Protein AF-G0QYV4-F1 (afdb_monomer_lite)

Radius of gyration: 29.17 Å; chains: 1; bounding box: 85×57×51 Å

InterPro domains:
  IPR034666 Arp2/3 complex subunit 2/4 [G3DSA:3.30.1460.20] (1-115)
  IPR034666 Arp2/3 complex subunit 2/4 [SSF69645] (6-107)

Sequence (211 aa):
MIQMNLDPINPIIKKELVNTISNYLIGRFMCHDYDNVKYCIELSDKENCIYFSFGAPNYNDVFKIGGDLFIQKYYQSYEVQKQPYKGFDITFQATLNNLKQNNTDSVSVYFALSFTDIVDRTIAQLMLDEFVESNRHVKNPPSVQRVEKILDQSQRSTQSEVSVSKLRGNTSGIQSYTYPQILVDKFPELKNLKEEYLNGLISFKNIHIEK

Secondary structure (DSSP, 8-state):
-------SS-HHHHHHHHHHHHHT--EEEEEE-GGG-EEEEEEETTTTEEEEEEE-TTHHHHHHHHHHHHHHHH-TTSEEPSSPPTT-SEEEEEEHHHHHHH-------------SSHHHHHHHHHHHHHHHTGGGTSSSPPP----------TT-------------------------HHHHHH-GGGGGEEEEEETTEEEEEE-----

Foldseek 3Di:
DDPPDDDPDDVVVVVVVCCCLVVVDADKDKDADPQRKIWIWHQDPVQQKIKIFIAHPCCVVVCVVQVVVCCVPPVVQWDWDPDGDPPTDTMTMHRSVSVVVVPVVDDDDDDDDDDPDPVVVVVVVVVLVCVCVVVVPDPDDDHHDDDDDPDPPPPDDDDDDDDDDDDDDDDLDFDWDDDDVVVCVVPVQSVQWTFGQDPNDTDTDGDDDDD

Structure (mmCIF, N/CA/C/O backbone):
data_AF-G0QYV4-F1
#
_entry.id   AF-G0QYV4-F1
#
loop_
_atom_site.group_PDB
_atom_site.id
_atom_site.type_symbol
_atom_site.label_atom_id
_atom_site.label_alt_id
_atom_site.label_comp_id
_atom_site.label_asym_id
_atom_site.label_entity_id
_atom_site.label_seq_id
_atom_site.pdbx_PDB_ins_code
_atom_site.Cartn_x
_atom_site.Cartn_y
_atom_site.Cartn_z
_atom_site.occupancy
_atom_site.B_iso_or_equiv
_atom_site.auth_seq_id
_atom_site.auth_comp_id
_atom_site.auth_asym_id
_atom_site.auth_atom_id
_atom_site.pdbx_PDB_model_num
ATOM 1 N N . MET A 1 1 ? -26.809 -4.247 -24.276 1.00 55.84 1 MET A N 1
ATOM 2 C CA . MET A 1 1 ? -26.559 -4.718 -22.899 1.00 55.84 1 MET A CA 1
ATOM 3 C C . MET A 1 1 ? -25.313 -3.985 -22.429 1.00 55.84 1 MET A C 1
ATOM 5 O O . MET A 1 1 ? -24.263 -4.199 -23.016 1.00 55.84 1 MET A O 1
ATOM 9 N N . ILE A 1 2 ? -25.443 -3.005 -21.533 1.00 50.00 2 ILE A N 1
ATOM 10 C CA . ILE A 1 2 ? -24.289 -2.229 -21.055 1.00 50.00 2 ILE A CA 1
ATOM 11 C C . ILE A 1 2 ? -23.574 -3.111 -20.033 1.00 50.00 2 ILE A C 1
ATOM 13 O O . ILE A 1 2 ? -24.114 -3.367 -18.961 1.00 50.00 2 ILE A O 1
ATOM 17 N N . GLN A 1 3 ? -22.405 -3.632 -20.394 1.00 56.44 3 GLN A N 1
ATOM 18 C CA . GLN A 1 3 ? -21.557 -4.380 -19.474 1.00 56.44 3 GLN A CA 1
ATOM 19 C C . GLN A 1 3 ? -20.920 -3.373 -18.513 1.00 56.44 3 GLN A C 1
ATOM 21 O O . GLN A 1 3 ? -20.023 -2.622 -18.893 1.00 56.44 3 GLN A O 1
ATOM 26 N N . MET A 1 4 ? -21.435 -3.301 -17.285 1.00 60.75 4 MET A N 1
ATOM 27 C CA . MET A 1 4 ? -20.783 -2.542 -16.223 1.00 60.75 4 MET A CA 1
ATOM 28 C C . MET A 1 4 ? -19.580 -3.353 -15.749 1.00 60.75 4 MET A C 1
ATOM 30 O O . MET A 1 4 ? -19.738 -4.366 -15.071 1.00 60.75 4 MET A O 1
ATOM 34 N N . ASN A 1 5 ? -18.381 -2.931 -16.142 1.00 78.44 5 ASN A N 1
ATOM 35 C CA . ASN A 1 5 ? -17.154 -3.461 -15.563 1.00 78.44 5 ASN A CA 1
ATOM 36 C C . ASN A 1 5 ? -17.029 -2.903 -14.146 1.00 78.44 5 ASN A C 1
ATOM 38 O O . ASN A 1 5 ? -16.692 -1.733 -13.966 1.00 78.44 5 ASN A O 1
ATOM 42 N N . LEU A 1 6 ? -17.352 -3.731 -13.155 1.00 78.25 6 LEU A N 1
ATOM 43 C CA . LEU A 1 6 ? -17.080 -3.418 -11.759 1.00 78.25 6 LEU A CA 1
ATOM 44 C C . LEU A 1 6 ? -15.573 -3.539 -11.519 1.00 78.25 6 LEU A C 1
ATOM 46 O O . LEU A 1 6 ? -14.954 -4.527 -11.921 1.00 78.25 6 LEU A O 1
ATOM 50 N N . ASP A 1 7 ? -14.988 -2.519 -10.895 1.00 85.12 7 ASP A N 1
ATOM 51 C CA . ASP A 1 7 ? -13.598 -2.565 -10.448 1.00 85.12 7 ASP A CA 1
ATOM 52 C C . ASP A 1 7 ? -13.493 -3.596 -9.308 1.00 85.12 7 ASP A C 1
ATOM 54 O O . ASP A 1 7 ? -14.270 -3.511 -8.353 1.00 85.12 7 ASP A O 1
ATOM 58 N N . PRO A 1 8 ? -12.5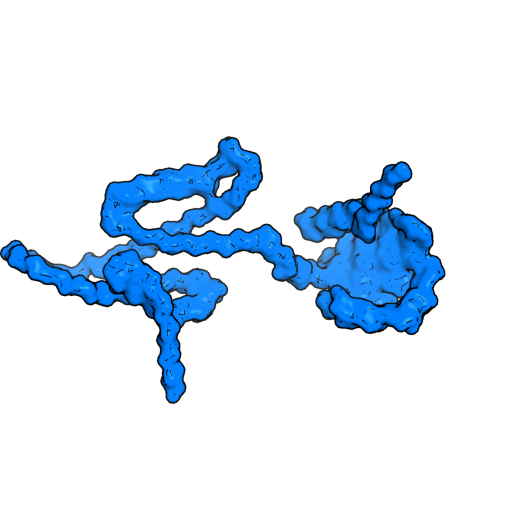81 -4.582 -9.384 1.00 86.12 8 PRO A N 1
ATOM 59 C CA . PRO A 1 8 ? -12.378 -5.541 -8.300 1.00 86.12 8 PRO A CA 1
ATOM 60 C C . PRO A 1 8 ? -11.815 -4.899 -7.022 1.00 86.12 8 PRO A C 1
ATOM 62 O O . PRO A 1 8 ? -11.806 -5.541 -5.974 1.00 86.12 8 PRO A O 1
ATOM 65 N N . ILE A 1 9 ? -11.310 -3.663 -7.091 1.00 90.44 9 ILE A N 1
ATOM 66 C CA . ILE A 1 9 ? -10.757 -2.941 -5.948 1.00 90.44 9 ILE A CA 1
ATOM 67 C C . ILE A 1 9 ? -11.808 -1.989 -5.387 1.00 90.44 9 ILE A C 1
ATOM 69 O O . ILE A 1 9 ? -12.276 -1.081 -6.072 1.00 90.44 9 ILE A O 1
ATOM 73 N N . ASN A 1 10 ? -12.098 -2.115 -4.092 1.00 91.69 10 ASN A N 1
ATOM 74 C CA . ASN A 1 10 ? -12.958 -1.162 -3.405 1.00 91.69 10 ASN A CA 1
ATOM 75 C C . ASN A 1 10 ? -12.277 0.228 -3.334 1.00 91.69 10 ASN A C 1
ATOM 77 O O . ASN A 1 10 ? -11.260 0.392 -2.640 1.00 91.69 10 ASN A O 1
ATOM 81 N N . PRO A 1 11 ? -12.826 1.260 -4.005 1.00 93.00 11 PRO A N 1
ATOM 82 C CA . PRO A 1 11 ? -12.182 2.568 -4.092 1.00 93.00 11 PRO A CA 1
ATOM 83 C C . PRO A 1 11 ? -12.152 3.303 -2.746 1.00 93.00 11 PRO A C 1
ATOM 85 O O . PRO A 1 11 ? -11.256 4.117 -2.516 1.00 93.00 11 PRO A O 1
ATOM 88 N N . ILE A 1 12 ? -13.096 3.009 -1.846 1.00 94.25 12 ILE A N 1
ATOM 89 C CA . ILE A 1 12 ? -13.169 3.613 -0.512 1.00 94.25 12 ILE A CA 1
ATOM 90 C C . ILE A 1 12 ? -12.001 3.110 0.336 1.00 94.25 12 ILE A C 1
ATOM 92 O O . ILE A 1 12 ? -11.282 3.914 0.924 1.00 94.25 12 ILE A O 1
ATOM 96 N N . ILE A 1 13 ? -11.760 1.796 0.328 1.00 94.38 13 ILE A N 1
ATOM 97 C CA . ILE A 1 13 ? -10.649 1.174 1.062 1.00 94.38 13 ILE A CA 1
ATOM 98 C C . ILE A 1 13 ? -9.311 1.688 0.547 1.00 94.38 13 ILE A C 1
ATOM 100 O O . ILE A 1 13 ? -8.452 2.069 1.338 1.00 94.38 13 ILE A O 1
ATOM 104 N N . LYS A 1 14 ? -9.140 1.732 -0.780 1.00 93.06 14 LYS A N 1
ATOM 105 C CA . LYS A 1 14 ? -7.912 2.241 -1.399 1.00 93.06 14 LYS A CA 1
ATOM 106 C C . LYS A 1 14 ? -7.639 3.683 -0.980 1.00 93.06 14 LYS A C 1
ATOM 108 O O . LYS A 1 14 ? -6.523 4.001 -0.577 1.00 93.06 14 LYS A O 1
ATOM 113 N N . LYS A 1 15 ? -8.655 4.547 -1.068 1.00 92.94 15 LYS A N 1
ATOM 114 C CA . LYS A 1 15 ? -8.544 5.950 -0.664 1.00 92.94 15 LYS A CA 1
ATOM 115 C C . LYS A 1 15 ? -8.158 6.065 0.806 1.00 92.94 15 LYS A C 1
ATOM 117 O O . LYS A 1 15 ? -7.266 6.845 1.124 1.00 92.94 15 LYS A O 1
ATOM 122 N N . GLU A 1 16 ? -8.811 5.301 1.675 1.00 94.12 16 GLU A N 1
ATOM 123 C CA . GLU A 1 16 ? -8.563 5.408 3.105 1.00 94.12 16 GLU A CA 1
ATOM 124 C C . GLU A 1 16 ? -7.196 4.857 3.501 1.00 94.12 16 GLU A C 1
ATOM 126 O O . GLU A 1 16 ? -6.483 5.534 4.224 1.00 94.12 16 GLU A O 1
ATOM 131 N N . LEU A 1 17 ? -6.761 3.714 2.962 1.00 91.19 17 LEU A N 1
ATOM 132 C CA . LEU A 1 17 ? -5.406 3.201 3.196 1.00 91.19 17 LEU A CA 1
ATOM 133 C C . LEU A 1 17 ? -4.341 4.242 2.834 1.00 91.19 17 LEU A C 1
ATOM 135 O O . LEU A 1 17 ? -3.438 4.503 3.629 1.00 91.19 17 LEU A O 1
ATOM 139 N N . VAL A 1 18 ? -4.463 4.866 1.657 1.00 90.50 18 VAL A N 1
ATOM 140 C CA . VAL A 1 18 ? -3.549 5.935 1.231 1.00 90.50 18 VAL A CA 1
ATOM 141 C C . VAL A 1 18 ? -3.620 7.115 2.197 1.00 90.50 18 VAL A C 1
ATOM 143 O O . VAL A 1 18 ? -2.587 7.599 2.643 1.00 90.50 18 VAL A O 1
ATOM 146 N N . ASN A 1 19 ? -4.821 7.552 2.571 1.00 88.75 19 ASN A N 1
ATOM 147 C CA . ASN A 1 19 ? -5.022 8.669 3.489 1.00 88.75 19 ASN A CA 1
ATOM 148 C C . ASN A 1 19 ? -4.403 8.400 4.874 1.00 88.75 19 ASN A C 1
ATOM 150 O O . ASN A 1 19 ? -3.643 9.225 5.378 1.00 88.75 19 ASN A O 1
ATOM 154 N N . THR A 1 20 ? -4.661 7.228 5.458 1.00 88.62 20 THR A N 1
ATOM 155 C CA . THR A 1 20 ? -4.104 6.792 6.743 1.00 88.62 20 THR A CA 1
ATOM 156 C C . THR A 1 20 ? -2.578 6.757 6.706 1.00 88.62 20 THR A C 1
ATOM 158 O O . THR A 1 20 ? -1.938 7.270 7.621 1.00 88.62 20 THR A O 1
ATOM 161 N N . ILE A 1 21 ? -1.984 6.205 5.643 1.00 87.44 21 ILE A N 1
ATOM 162 C CA . ILE A 1 21 ? -0.526 6.076 5.512 1.00 87.44 21 ILE A CA 1
ATOM 163 C C . ILE A 1 21 ? 0.138 7.433 5.239 1.00 87.44 21 ILE A C 1
ATOM 165 O O . ILE A 1 21 ? 1.142 7.761 5.871 1.00 87.44 21 ILE A O 1
ATOM 169 N N . SER A 1 22 ? -0.395 8.221 4.301 1.00 86.25 22 SER A N 1
ATOM 170 C CA . SER A 1 22 ? 0.205 9.489 3.868 1.00 86.25 22 SER A CA 1
ATOM 171 C C . SER A 1 22 ? 0.057 10.596 4.904 1.00 86.25 22 SER A C 1
ATOM 173 O O . SER A 1 22 ? 1.006 11.343 5.127 1.00 86.25 22 SER A O 1
ATOM 175 N N . ASN A 1 23 ? -1.108 10.697 5.546 1.00 85.44 23 ASN A N 1
ATOM 176 C CA . ASN A 1 23 ? -1.400 11.758 6.512 1.00 85.44 23 ASN A CA 1
ATOM 177 C C . ASN A 1 23 ? -1.210 11.312 7.965 1.00 85.44 23 ASN 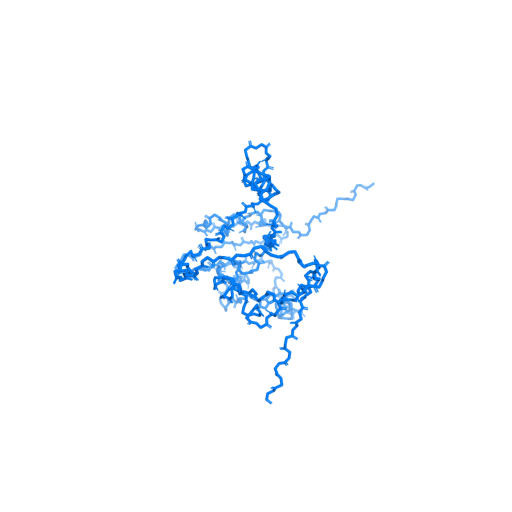A C 1
ATOM 179 O O . ASN A 1 23 ? -1.452 12.105 8.871 1.00 85.44 23 ASN A O 1
ATOM 183 N N . TYR A 1 24 ? -0.775 10.064 8.183 1.00 83.50 24 TYR A N 1
ATOM 184 C CA . TYR A 1 24 ? -0.551 9.492 9.509 1.00 83.50 24 TYR A CA 1
ATOM 185 C C . TYR A 1 24 ? -1.787 9.660 10.410 1.00 83.50 24 TYR A C 1
ATOM 187 O O . TYR A 1 24 ? -1.715 10.133 11.543 1.00 83.50 24 TYR A O 1
ATOM 195 N N . LEU A 1 25 ? -2.964 9.348 9.858 1.00 82.19 25 LEU A N 1
ATOM 196 C CA . LEU A 1 25 ? -4.230 9.546 10.558 1.00 82.19 25 LEU A CA 1
ATOM 197 C C . LEU A 1 25 ? -4.438 8.431 11.571 1.00 82.19 25 LEU A C 1
ATOM 199 O O . LEU A 1 25 ? -4.832 7.314 11.237 1.00 82.19 25 LEU A O 1
ATOM 203 N N . ILE A 1 26 ? -4.164 8.770 12.822 1.00 85.62 26 ILE A N 1
ATOM 204 C CA . ILE A 1 26 ? -4.328 7.885 13.965 1.00 85.62 26 ILE A CA 1
ATOM 205 C C . ILE A 1 26 ? -5.810 7.624 14.171 1.00 85.62 26 ILE A C 1
ATOM 207 O O . ILE A 1 26 ? -6.618 8.552 14.256 1.00 85.62 26 ILE A O 1
ATOM 211 N N . GLY A 1 27 ? -6.162 6.353 14.303 1.00 88.31 27 GLY A N 1
ATOM 212 C CA . GLY A 1 27 ? -7.526 5.949 14.575 1.00 88.31 27 GLY A CA 1
ATOM 213 C C . GLY A 1 27 ? -7.927 4.720 13.791 1.00 88.31 27 GLY A C 1
ATOM 214 O O . GLY A 1 27 ? -7.096 3.977 13.267 1.00 88.31 27 GLY A O 1
ATOM 215 N N . ARG A 1 28 ? -9.240 4.506 13.761 1.00 94.88 28 ARG A N 1
ATOM 216 C CA . ARG A 1 28 ? -9.863 3.338 13.160 1.00 94.88 28 ARG A CA 1
ATOM 217 C C . ARG A 1 28 ? -10.897 3.770 12.138 1.00 94.88 28 ARG A C 1
ATOM 219 O O . ARG A 1 28 ? -11.808 4.531 12.459 1.00 94.88 28 ARG A O 1
ATOM 226 N N . PHE A 1 29 ? -10.792 3.206 10.947 1.00 96.75 29 PHE A N 1
ATOM 227 C CA . PHE A 1 29 ? -11.788 3.310 9.898 1.00 96.75 29 PHE A CA 1
ATOM 228 C C . PHE A 1 29 ? -12.431 1.947 9.659 1.00 96.75 29 PHE A C 1
ATOM 230 O O . PHE A 1 29 ? -11.738 0.937 9.555 1.00 96.75 29 PHE A O 1
ATOM 237 N N . MET A 1 30 ? -13.757 1.917 9.545 1.00 97.31 30 MET A N 1
ATOM 238 C CA . MET A 1 30 ? -14.512 0.709 9.222 1.00 97.31 30 MET A CA 1
ATOM 239 C C . MET A 1 30 ? -15.421 0.968 8.028 1.00 97.31 30 MET A C 1
ATOM 241 O O . MET A 1 30 ? -16.076 2.007 7.952 1.00 97.31 30 MET A O 1
ATOM 245 N N . CYS A 1 31 ? -15.505 -0.002 7.125 1.00 96.75 31 CYS A N 1
ATOM 246 C CA . CYS A 1 31 ? -16.450 0.039 6.015 1.00 96.75 31 CYS A CA 1
ATOM 247 C C . CYS A 1 31 ? -16.979 -1.356 5.684 1.00 96.75 31 CYS A C 1
ATOM 249 O O . CYS A 1 31 ? -16.426 -2.369 6.119 1.00 96.75 31 CYS A O 1
ATOM 251 N N . HIS A 1 32 ? -18.072 -1.379 4.930 1.00 95.94 32 HIS A N 1
ATOM 252 C CA . HIS A 1 32 ? -18.681 -2.591 4.400 1.00 95.94 32 HIS A CA 1
ATOM 253 C C . HIS A 1 32 ? -18.610 -2.565 2.877 1.00 95.94 32 HIS A C 1
ATOM 255 O O . HIS A 1 32 ? -18.493 -1.499 2.269 1.00 95.94 32 HIS A O 1
ATOM 261 N N . ASP A 1 33 ? -18.700 -3.742 2.286 1.00 95.81 33 ASP A N 1
ATOM 262 C CA . ASP A 1 33 ? -18.718 -3.960 0.846 1.00 95.81 33 ASP A CA 1
ATOM 263 C C . ASP A 1 33 ? -19.811 -4.982 0.513 1.00 95.81 33 ASP A C 1
ATOM 265 O O . ASP A 1 33 ? -20.625 -5.340 1.374 1.00 95.81 33 ASP A O 1
ATOM 269 N N . TYR A 1 34 ? -19.869 -5.424 -0.737 1.00 92.94 34 TYR A N 1
ATOM 270 C CA . TYR A 1 34 ? -20.816 -6.441 -1.175 1.00 92.94 34 TYR A CA 1
ATOM 271 C C . TYR A 1 34 ? -20.716 -7.728 -0.336 1.00 92.94 34 TYR A C 1
ATOM 273 O O . TYR A 1 34 ? -19.725 -7.990 0.345 1.00 92.94 34 TYR A O 1
ATOM 281 N N . ASP A 1 35 ? -21.792 -8.516 -0.346 1.00 94.56 35 ASP A N 1
ATOM 282 C CA . ASP A 1 35 ? -21.872 -9.819 0.331 1.00 94.56 35 ASP A CA 1
ATOM 283 C C . ASP A 1 35 ? -21.634 -9.779 1.851 1.00 94.56 35 ASP A C 1
ATOM 285 O O . ASP A 1 35 ? -21.194 -10.755 2.462 1.00 94.56 35 ASP A O 1
ATOM 289 N N . ASN A 1 36 ? -21.966 -8.647 2.485 1.00 95.69 36 ASN A N 1
ATOM 290 C CA . ASN A 1 36 ? -21.752 -8.393 3.915 1.00 95.69 36 ASN A CA 1
ATOM 291 C C . ASN A 1 36 ? -20.282 -8.519 4.340 1.00 95.69 36 ASN A C 1
ATOM 293 O O . ASN A 1 36 ? -19.984 -8.805 5.505 1.00 95.69 36 ASN A O 1
ATOM 297 N N . VAL A 1 37 ? -19.363 -8.295 3.402 1.00 96.88 37 VAL A N 1
ATOM 298 C CA . VAL A 1 37 ? -17.944 -8.173 3.701 1.00 96.88 37 VAL A CA 1
ATOM 299 C C . VAL A 1 37 ? -17.711 -6.883 4.481 1.00 96.88 37 VAL A C 1
ATOM 301 O O . VAL A 1 37 ? -18.340 -5.851 4.233 1.00 96.88 37 VAL A O 1
ATOM 304 N N . LYS A 1 38 ? -16.790 -6.934 5.440 1.00 97.62 38 LYS A N 1
ATOM 305 C CA . LYS A 1 38 ? -16.392 -5.784 6.251 1.00 97.62 38 LYS A CA 1
ATOM 306 C C . LYS A 1 38 ? -14.884 -5.673 6.360 1.00 97.62 38 LYS A C 1
ATOM 308 O O . LYS A 1 38 ? -14.166 -6.671 6.424 1.00 97.62 38 LYS A O 1
ATOM 313 N N . TYR A 1 39 ? -14.433 -4.432 6.468 1.00 98.06 39 TYR A N 1
ATOM 314 C CA . TYR A 1 39 ? -13.028 -4.076 6.571 1.00 98.06 39 TYR A CA 1
ATOM 315 C C . TYR A 1 39 ? -12.796 -3.132 7.745 1.00 98.06 39 TYR A C 1
ATOM 317 O O . TYR A 1 39 ? -13.659 -2.318 8.084 1.00 98.06 39 TYR A O 1
ATOM 325 N N . CYS A 1 40 ? -11.614 -3.229 8.345 1.00 98.00 40 CYS A N 1
ATOM 326 C CA . CYS A 1 40 ? -11.131 -2.303 9.359 1.00 98.00 40 CYS A CA 1
ATOM 327 C C . CYS A 1 40 ? -9.679 -1.931 9.061 1.00 98.00 40 CYS A C 1
ATOM 329 O O . CYS A 1 40 ? -8.839 -2.815 8.905 1.00 98.00 40 CYS A O 1
ATOM 331 N N . ILE A 1 41 ? -9.400 -0.632 8.994 1.00 97.50 41 ILE A N 1
ATOM 332 C CA . ILE A 1 41 ? -8.052 -0.075 8.900 1.00 97.50 41 ILE A CA 1
ATOM 333 C C . ILE A 1 41 ? -7.781 0.628 10.224 1.00 97.50 41 ILE A C 1
ATOM 335 O O . ILE A 1 41 ? -8.546 1.507 10.620 1.00 97.50 41 ILE A O 1
ATOM 339 N N . GLU A 1 42 ? -6.714 0.247 10.914 1.00 96.25 42 GLU A N 1
ATOM 340 C CA . GLU A 1 42 ? -6.319 0.868 12.176 1.00 96.25 42 GLU A CA 1
ATOM 341 C C . GLU A 1 42 ? -4.836 1.213 12.155 1.00 96.25 42 GLU A C 1
ATOM 343 O O . GLU A 1 42 ? -4.001 0.358 11.864 1.00 96.25 42 GLU A O 1
ATOM 348 N N . LEU A 1 43 ? -4.511 2.463 12.473 1.00 95.06 43 LEU A N 1
ATOM 349 C CA . LEU A 1 43 ? -3.136 2.904 12.669 1.00 95.06 43 LEU A CA 1
ATOM 350 C C . LEU A 1 43 ? -2.844 2.993 14.168 1.00 95.06 43 LEU A C 1
ATOM 352 O O . LEU A 1 43 ? -3.493 3.760 14.881 1.00 95.06 43 LEU A O 1
ATOM 356 N N . SER A 1 44 ? -1.864 2.219 14.637 1.00 93.06 44 SER A N 1
ATOM 357 C CA . SER A 1 44 ? -1.402 2.246 16.026 1.00 93.06 44 SER A CA 1
ATOM 358 C C . SER A 1 44 ? -0.097 3.023 16.139 1.00 93.06 44 SER A C 1
ATOM 360 O O . SER A 1 44 ? 0.945 2.569 15.662 1.00 93.06 44 SER A O 1
ATOM 362 N N . ASP A 1 45 ? -0.129 4.155 16.842 1.00 87.06 45 ASP A N 1
ATOM 363 C CA . ASP A 1 45 ? 1.078 4.939 17.134 1.00 87.06 45 ASP A CA 1
ATOM 364 C C . ASP A 1 45 ? 2.071 4.203 18.008 1.00 87.06 45 ASP A C 1
ATOM 366 O O . ASP A 1 45 ? 3.279 4.294 17.803 1.00 87.06 45 ASP A O 1
ATOM 370 N N . LYS A 1 46 ? 1.555 3.480 19.005 1.00 87.31 46 LYS A N 1
ATOM 371 C CA . LYS A 1 46 ? 2.388 2.795 19.994 1.00 87.31 46 LYS A CA 1
ATOM 372 C C . LYS A 1 46 ? 3.261 1.737 19.336 1.00 87.31 46 LYS A C 1
ATOM 374 O O . LYS A 1 46 ? 4.389 1.525 19.762 1.00 87.31 46 LYS A O 1
ATOM 379 N N . GLU A 1 47 ? 2.723 1.090 18.308 1.00 87.56 47 GLU A N 1
ATOM 380 C CA . GLU A 1 47 ? 3.380 -0.007 17.602 1.00 87.56 47 GLU A CA 1
ATOM 381 C C . GLU A 1 47 ? 3.969 0.439 16.256 1.00 87.56 47 GLU A C 1
ATOM 383 O O . GLU A 1 47 ? 4.679 -0.336 15.619 1.00 87.56 47 GLU A O 1
ATOM 388 N N . ASN A 1 48 ? 3.716 1.683 15.821 1.00 90.44 48 ASN A N 1
ATOM 389 C CA . ASN A 1 48 ? 4.108 2.211 14.508 1.00 90.44 48 ASN A CA 1
ATOM 390 C C . ASN A 1 48 ? 3.705 1.262 13.355 1.00 90.44 48 ASN A C 1
ATOM 392 O O . ASN A 1 48 ? 4.457 1.018 12.400 1.00 90.44 48 ASN A O 1
ATOM 396 N N . CYS A 1 49 ? 2.514 0.677 13.487 1.00 94.31 49 CYS A N 1
ATOM 397 C CA . CYS A 1 49 ? 1.990 -0.359 12.608 1.00 94.31 49 CYS A CA 1
ATOM 398 C C . CYS A 1 49 ? 0.589 -0.003 12.121 1.00 94.31 49 CYS A C 1
ATOM 400 O O . CYS A 1 49 ? -0.210 0.591 12.848 1.00 94.31 49 CYS A O 1
ATOM 402 N N . ILE A 1 50 ? 0.297 -0.417 10.891 1.00 95.44 50 ILE A N 1
ATOM 403 C CA . ILE A 1 50 ? -1.056 -0.430 10.348 1.00 95.44 50 ILE A CA 1
ATOM 404 C C . ILE A 1 50 ? -1.607 -1.853 10.414 1.00 95.44 50 ILE A C 1
ATOM 406 O O . ILE A 1 50 ? -0.908 -2.817 10.087 1.00 95.44 50 ILE A O 1
ATOM 410 N N . TYR A 1 51 ? -2.866 -1.966 10.819 1.00 97.12 51 TYR A N 1
ATOM 411 C CA . TYR A 1 51 ? -3.627 -3.204 10.824 1.00 97.12 51 TYR A CA 1
ATOM 412 C C . TYR A 1 51 ? -4.723 -3.114 9.777 1.00 97.12 51 TYR A C 1
ATOM 414 O O . TYR A 1 51 ? -5.492 -2.153 9.743 1.00 97.12 51 TYR A O 1
ATOM 422 N N . PHE A 1 52 ? -4.811 -4.143 8.948 1.00 97.50 52 PHE A N 1
ATOM 423 C CA . PHE A 1 52 ? -5.886 -4.325 7.990 1.00 97.50 52 PHE A CA 1
ATOM 424 C C . PHE A 1 52 ? -6.649 -5.593 8.349 1.00 97.50 52 PHE A C 1
ATOM 426 O O . PHE A 1 52 ? -6.114 -6.694 8.232 1.00 97.50 52 PHE A O 1
ATOM 433 N N . SER A 1 53 ? -7.889 -5.448 8.807 1.00 98.25 53 SER A N 1
ATOM 434 C CA . SER A 1 53 ? -8.742 -6.580 9.170 1.00 98.25 53 SER A CA 1
ATOM 435 C C . SER A 1 53 ? -9.850 -6.779 8.152 1.00 98.25 53 SER A C 1
ATOM 437 O O . SER A 1 53 ? -10.467 -5.813 7.704 1.00 98.25 53 SER A O 1
ATOM 439 N N . PHE A 1 54 ? -10.117 -8.037 7.826 1.00 98.00 54 PHE A N 1
ATOM 440 C CA . PHE A 1 54 ? -11.117 -8.468 6.860 1.00 98.00 54 PHE A CA 1
ATOM 441 C C . PHE A 1 54 ? -12.057 -9.483 7.504 1.00 98.00 54 PHE A C 1
ATOM 443 O O . PHE A 1 54 ? -11.625 -10.346 8.273 1.00 98.00 54 PHE A O 1
ATOM 450 N N . GLY A 1 55 ? -13.350 -9.359 7.215 1.00 98.06 55 GLY A N 1
ATOM 451 C CA . GLY A 1 55 ? -14.342 -10.333 7.640 1.00 98.06 55 GLY A CA 1
ATOM 452 C C . GLY A 1 55 ? -15.384 -10.593 6.563 1.00 98.06 55 GLY A C 1
ATOM 453 O O . GLY A 1 55 ? -15.844 -9.654 5.911 1.00 98.06 55 GLY A O 1
ATOM 454 N N . ALA A 1 56 ? -15.761 -11.858 6.407 1.00 97.62 56 ALA A N 1
ATOM 455 C CA . ALA A 1 56 ? -16.732 -12.317 5.423 1.00 97.62 56 ALA A CA 1
ATOM 456 C C . ALA A 1 56 ? -17.545 -13.506 5.968 1.00 97.62 56 ALA A C 1
ATOM 458 O O . ALA A 1 56 ? -16.973 -14.397 6.599 1.00 97.62 56 ALA A O 1
ATOM 459 N N . PRO A 1 57 ? -18.859 -13.595 5.688 1.00 97.62 57 PRO A N 1
ATOM 460 C CA . PRO A 1 57 ? -19.709 -14.657 6.239 1.00 97.62 57 PRO A CA 1
ATOM 461 C C . PRO A 1 57 ? -19.236 -16.093 5.955 1.00 97.62 57 PRO A C 1
ATOM 463 O O . PRO A 1 57 ? -19.439 -16.981 6.778 1.00 97.62 57 PRO A O 1
ATOM 466 N N . ASN A 1 58 ? -18.604 -16.330 4.803 1.00 95.38 58 ASN A N 1
ATOM 467 C CA . ASN A 1 58 ? -18.127 -17.638 4.341 1.00 95.38 58 ASN A CA 1
ATOM 468 C C . ASN A 1 58 ? -16.597 -17.793 4.428 1.00 95.38 58 ASN A C 1
ATOM 470 O O . ASN A 1 58 ? -16.033 -18.673 3.772 1.00 95.38 58 ASN A O 1
ATOM 474 N N . TYR A 1 59 ? -15.915 -16.956 5.222 1.00 96.94 59 TYR A N 1
ATOM 475 C CA . TYR A 1 59 ? -14.453 -16.941 5.307 1.00 96.94 59 TYR A CA 1
ATOM 476 C C . TYR A 1 59 ? -13.863 -18.331 5.558 1.00 96.94 59 TYR A C 1
ATOM 478 O O . TYR A 1 59 ? -12.976 -18.760 4.829 1.00 96.94 59 TYR A O 1
ATOM 486 N N . ASN A 1 60 ? -14.385 -19.064 6.547 1.00 97.00 60 ASN A N 1
ATOM 487 C CA . ASN A 1 60 ? -13.836 -20.365 6.935 1.00 97.00 60 ASN A CA 1
ATOM 488 C C . ASN A 1 60 ? -13.864 -21.391 5.796 1.00 97.00 60 ASN A C 1
ATOM 490 O O . ASN A 1 60 ? -12.944 -22.199 5.683 1.00 97.00 60 ASN A O 1
ATOM 494 N N . ASP A 1 61 ? -14.900 -21.371 4.959 1.00 96.56 61 ASP A N 1
ATOM 495 C CA . ASP A 1 61 ? -15.035 -22.322 3.856 1.00 96.56 61 ASP A CA 1
ATOM 496 C C . ASP A 1 61 ? -14.068 -21.978 2.722 1.00 96.56 61 ASP A C 1
ATOM 498 O O . ASP A 1 61 ? -13.375 -22.857 2.213 1.00 96.56 61 ASP A O 1
ATOM 502 N N . VAL A 1 62 ? -13.948 -20.688 2.390 1.00 92.06 62 VAL A N 1
ATOM 503 C CA . VAL A 1 62 ? -12.993 -20.197 1.384 1.00 92.06 62 VAL A CA 1
ATOM 504 C C . VAL A 1 62 ? -11.553 -20.435 1.843 1.00 92.06 62 VAL A C 1
ATOM 506 O O . VAL A 1 62 ? -10.719 -20.927 1.082 1.00 92.06 62 VAL A O 1
ATOM 509 N N . PHE A 1 63 ? -11.261 -20.133 3.107 1.00 94.06 63 PHE A N 1
ATOM 510 C CA . PHE A 1 63 ? -9.921 -20.227 3.668 1.00 94.06 63 PHE A CA 1
ATOM 511 C C . PHE A 1 63 ? -9.413 -21.671 3.720 1.00 94.06 63 PHE A C 1
ATOM 513 O O . PHE A 1 63 ? -8.261 -21.926 3.381 1.00 94.06 63 PHE A O 1
ATOM 520 N N . LYS A 1 64 ? -10.270 -22.643 4.057 1.00 95.62 64 LYS A N 1
ATOM 521 C CA . LYS A 1 64 ? -9.900 -24.071 4.079 1.00 95.62 64 LYS A CA 1
ATOM 522 C C . LYS A 1 64 ? -9.412 -24.608 2.733 1.00 95.62 64 LYS A C 1
ATOM 524 O O . LYS A 1 64 ? -8.650 -25.568 2.717 1.00 95.62 64 LYS A O 1
ATOM 529 N N . ILE A 1 65 ? -9.861 -24.032 1.617 1.00 95.62 65 ILE A N 1
ATOM 530 C CA . ILE A 1 65 ? -9.524 -24.525 0.273 1.00 95.62 65 ILE A CA 1
ATOM 531 C C . ILE A 1 65 ? -8.100 -24.115 -0.129 1.00 95.62 65 ILE A C 1
ATOM 533 O O . ILE A 1 65 ? -7.413 -24.871 -0.814 1.00 95.62 65 ILE A O 1
ATOM 537 N N . GLY A 1 66 ? -7.638 -22.933 0.286 1.00 91.19 66 GLY A N 1
ATOM 538 C CA . GLY A 1 66 ? -6.332 -22.426 -0.147 1.00 91.19 66 GLY A CA 1
ATOM 539 C C . GLY A 1 66 ? -5.871 -21.128 0.506 1.00 91.19 66 GLY A C 1
ATOM 540 O O . GLY A 1 66 ? -5.005 -20.453 -0.049 1.00 91.19 66 GLY A O 1
ATOM 541 N N . GLY A 1 67 ? -6.436 -20.762 1.655 1.00 92.50 67 GLY A N 1
ATOM 542 C CA . GLY A 1 67 ? -6.118 -19.531 2.375 1.00 92.50 67 GLY A CA 1
ATOM 543 C C . GLY A 1 67 ? -4.636 -19.419 2.720 1.00 92.50 67 GLY A C 1
ATOM 544 O O . GLY A 1 67 ? -4.012 -18.409 2.401 1.00 92.50 67 GLY A O 1
ATOM 545 N N . ASP A 1 68 ? -4.046 -20.490 3.258 1.00 93.62 68 ASP A N 1
ATOM 546 C CA . ASP A 1 68 ? -2.621 -20.521 3.612 1.00 93.62 68 ASP A CA 1
ATOM 547 C C . ASP A 1 68 ? -1.722 -20.308 2.389 1.00 93.62 68 ASP A C 1
ATOM 549 O O . ASP A 1 68 ? -0.818 -19.473 2.414 1.00 93.62 68 ASP A O 1
ATOM 553 N N . LEU A 1 69 ? -2.007 -21.007 1.283 1.00 94.38 69 LEU A N 1
ATOM 554 C CA . LEU A 1 69 ? -1.257 -20.861 0.033 1.00 94.38 69 LEU A CA 1
ATOM 555 C C . LEU A 1 69 ? -1.387 -19.440 -0.531 1.00 94.38 69 LEU A C 1
ATOM 557 O O . LEU A 1 69 ? -0.419 -18.885 -1.048 1.00 94.38 69 LEU A O 1
ATOM 561 N N . PHE A 1 70 ? -2.576 -18.842 -0.436 1.00 93.19 70 PHE A N 1
ATOM 562 C CA . PHE A 1 70 ? -2.836 -17.487 -0.910 1.00 93.19 70 PHE A CA 1
ATOM 563 C C . PHE A 1 70 ? -2.076 -16.440 -0.087 1.00 93.19 70 PHE A C 1
ATOM 565 O O . PHE A 1 70 ? -1.387 -15.594 -0.660 1.00 93.19 70 PHE A O 1
ATOM 572 N N . ILE A 1 71 ? -2.120 -16.540 1.245 1.00 94.25 71 ILE A N 1
ATOM 573 C CA . ILE A 1 71 ? -1.343 -15.680 2.149 1.00 94.25 71 ILE A CA 1
ATOM 574 C C . ILE A 1 71 ? 0.144 -15.829 1.860 1.00 94.25 71 ILE A C 1
ATOM 576 O O . ILE A 1 71 ? 0.829 -14.834 1.618 1.00 94.25 71 ILE A O 1
ATOM 580 N N . GLN A 1 72 ? 0.633 -17.069 1.813 1.00 91.88 72 GLN A N 1
ATOM 581 C CA . GLN A 1 72 ? 2.035 -17.345 1.543 1.00 91.88 72 GLN A CA 1
ATOM 582 C C . GLN A 1 72 ? 2.450 -16.863 0.155 1.00 91.88 72 GLN A C 1
ATOM 584 O O . GLN A 1 72 ? 3.614 -16.565 -0.038 1.00 91.88 72 GLN A O 1
ATOM 589 N N . LYS A 1 73 ? 1.566 -16.778 -0.837 1.00 94.12 73 LYS A N 1
ATOM 590 C CA . LYS A 1 73 ? 1.949 -16.326 -2.180 1.00 94.12 73 LYS A CA 1
ATOM 591 C C . LYS A 1 73 ? 1.932 -14.807 -2.329 1.00 94.12 73 LYS A C 1
ATOM 593 O O . LYS A 1 73 ? 2.832 -14.263 -2.961 1.00 94.12 73 LYS A O 1
ATOM 598 N N . TYR A 1 74 ? 0.919 -14.134 -1.788 1.00 92.19 74 TYR A N 1
ATOM 599 C CA . TYR A 1 74 ? 0.652 -12.722 -2.090 1.00 92.19 74 TYR A CA 1
ATOM 600 C C . TYR A 1 74 ? 0.937 -11.766 -0.931 1.00 92.19 74 TYR A C 1
ATOM 602 O O . TYR A 1 74 ? 1.142 -10.580 -1.171 1.00 92.19 74 TYR A O 1
ATOM 610 N N . TYR A 1 75 ? 0.986 -12.261 0.309 1.00 92.06 75 TYR A N 1
ATOM 611 C CA . TYR A 1 75 ? 1.076 -11.426 1.510 1.00 92.06 75 TYR A CA 1
ATOM 612 C C . TYR A 1 75 ? 2.294 -11.752 2.384 1.00 92.06 75 TYR A C 1
ATOM 614 O O . TYR A 1 75 ? 2.284 -11.469 3.576 1.00 92.06 75 TYR A O 1
ATOM 622 N N . GLN A 1 76 ? 3.368 -12.300 1.803 1.00 90.62 76 GLN A N 1
ATOM 623 C CA . GLN A 1 76 ? 4.594 -12.684 2.530 1.00 90.62 76 GLN A CA 1
ATOM 624 C C . GLN A 1 76 ? 5.231 -11.540 3.327 1.00 90.62 76 GLN A C 1
ATOM 626 O O . GLN A 1 76 ? 5.886 -11.776 4.337 1.00 90.62 76 GLN A O 1
ATOM 631 N N . SER A 1 77 ? 5.069 -10.303 2.855 1.00 87.81 77 SER A N 1
ATOM 632 C CA . SER A 1 77 ? 5.615 -9.101 3.489 1.00 87.81 77 SER A CA 1
ATOM 633 C C . SER A 1 77 ? 4.795 -8.598 4.680 1.00 87.81 77 SER A C 1
ATOM 635 O O . SER A 1 77 ? 5.185 -7.611 5.302 1.00 87.81 77 SER A O 1
ATOM 637 N N . TYR A 1 78 ? 3.651 -9.222 4.965 1.00 92.75 78 TYR A N 1
ATOM 638 C CA . TYR A 1 78 ? 2.734 -8.832 6.031 1.00 92.75 78 TYR A CA 1
ATOM 639 C C . TYR A 1 78 ? 2.677 -9.916 7.102 1.00 92.75 78 TYR A C 1
ATOM 641 O O . TYR A 1 78 ? 2.692 -11.110 6.805 1.00 92.75 78 TYR A O 1
ATOM 649 N N . GLU A 1 79 ? 2.563 -9.501 8.359 1.00 94.56 79 GLU A N 1
ATOM 650 C CA . GLU A 1 79 ? 2.384 -10.427 9.471 1.00 94.56 79 GLU A CA 1
ATOM 651 C C . GLU A 1 79 ? 0.893 -10.694 9.688 1.00 94.56 79 GLU A C 1
ATOM 653 O O . GLU A 1 79 ? 0.113 -9.774 9.937 1.00 94.56 79 GLU A O 1
ATOM 658 N N . VAL A 1 80 ? 0.477 -11.957 9.614 1.00 96.50 80 VAL A N 1
ATOM 659 C CA . VAL A 1 80 ? -0.899 -12.344 9.944 1.00 96.50 80 VAL A CA 1
ATOM 660 C C . VAL A 1 80 ? -1.023 -12.524 11.451 1.00 96.50 80 VAL A C 1
ATOM 662 O O . VAL A 1 80 ? -0.326 -13.342 12.054 1.00 96.50 80 VAL A O 1
ATOM 665 N N . GLN A 1 81 ? -1.933 -11.773 12.063 1.00 96.75 81 GLN A N 1
ATOM 666 C CA . GLN A 1 81 ? -2.160 -11.825 13.501 1.00 96.75 81 GLN A CA 1
ATOM 667 C C . GLN A 1 81 ? -2.753 -13.169 13.917 1.00 96.75 81 GLN A C 1
ATOM 669 O O . GLN A 1 81 ? -3.768 -13.610 13.379 1.00 96.75 81 GLN A O 1
ATOM 674 N N . LYS A 1 82 ? -2.164 -13.788 14.948 1.00 94.75 82 LYS A N 1
ATOM 675 C CA . LYS A 1 82 ? -2.685 -15.036 15.540 1.00 94.75 82 LYS A CA 1
ATOM 676 C C . LYS A 1 82 ? -4.094 -14.870 16.108 1.00 94.75 82 LYS A C 1
ATOM 678 O O . LYS A 1 82 ? -4.871 -15.818 16.103 1.00 94.75 82 LYS A O 1
ATOM 683 N N . GLN A 1 83 ? -4.396 -13.685 16.634 1.00 96.25 83 GLN A N 1
ATOM 684 C CA . GLN A 1 83 ? -5.731 -13.305 17.076 1.00 96.25 83 GLN A CA 1
ATOM 685 C C . GLN A 1 83 ? -6.198 -12.127 16.221 1.00 96.25 83 GLN A C 1
ATOM 687 O O . GLN A 1 83 ? -5.696 -11.017 16.405 1.00 96.25 83 GLN A O 1
ATOM 692 N N . PRO A 1 84 ? -7.124 -12.356 15.275 1.00 96.75 84 PRO A N 1
ATOM 693 C CA . PRO A 1 84 ? -7.716 -11.284 14.494 1.00 96.75 84 PRO A CA 1
ATOM 694 C C . PRO A 1 84 ? -8.403 -10.243 15.378 1.00 96.75 84 PRO A C 1
ATOM 696 O O . PRO A 1 84 ? -8.836 -10.522 16.502 1.00 96.75 84 PRO A O 1
ATOM 699 N N . TYR A 1 85 ? -8.553 -9.037 14.839 1.00 95.88 85 TYR A N 1
ATOM 700 C CA . TYR A 1 85 ? -9.303 -7.971 15.484 1.00 95.88 85 TYR A CA 1
ATOM 701 C C . TYR A 1 85 ? -10.740 -8.423 15.793 1.00 95.88 85 TYR A C 1
ATOM 703 O O . TYR A 1 85 ? -11.363 -9.155 15.021 1.00 95.88 85 TYR A O 1
ATOM 711 N N . LYS A 1 86 ? -11.293 -7.982 16.932 1.00 96.69 86 LYS A N 1
ATOM 712 C CA . LYS A 1 86 ? -12.590 -8.466 17.422 1.00 96.69 86 LYS A CA 1
ATOM 713 C C . LYS A 1 86 ? -13.683 -8.300 16.364 1.00 96.69 86 LYS A C 1
ATOM 715 O O . LYS A 1 86 ? -14.029 -7.189 15.970 1.00 96.69 86 LYS A O 1
ATOM 720 N N . GLY A 1 87 ? -14.279 -9.427 15.983 1.00 96.69 87 GLY A N 1
ATOM 721 C CA . GLY A 1 87 ? -15.354 -9.483 14.999 1.00 96.69 87 GLY A CA 1
ATOM 722 C C . GLY A 1 87 ? -14.880 -9.599 13.552 1.00 96.69 87 GLY A C 1
ATOM 723 O O . GLY A 1 87 ? -15.726 -9.491 12.675 1.00 96.69 87 GLY A O 1
ATOM 724 N N . PHE A 1 88 ? -13.592 -9.815 13.292 1.00 98.38 88 PHE A N 1
ATOM 725 C CA . PHE A 1 88 ? -13.030 -10.059 11.963 1.00 98.38 88 PHE A CA 1
ATOM 726 C C . PHE A 1 88 ? -12.414 -11.453 11.901 1.00 98.38 88 PHE A C 1
ATOM 728 O O . PHE A 1 88 ? -12.111 -12.049 12.933 1.00 98.38 88 PHE A O 1
ATOM 735 N N . ASP A 1 89 ? -12.250 -11.962 10.686 1.00 98.25 89 ASP A N 1
ATOM 736 C CA . ASP A 1 89 ? -11.785 -13.326 10.457 1.00 98.25 89 ASP A CA 1
ATOM 737 C C . ASP A 1 89 ? -10.265 -13.393 10.266 1.00 98.25 89 ASP A C 1
ATOM 739 O O . ASP A 1 89 ? -9.626 -14.372 10.647 1.00 98.25 89 ASP A O 1
ATOM 743 N N . ILE A 1 90 ? -9.668 -12.326 9.725 1.00 97.94 90 ILE A N 1
ATOM 744 C CA . ILE A 1 90 ? -8.220 -12.187 9.557 1.00 97.94 90 ILE A CA 1
ATOM 745 C C . ILE A 1 90 ? -7.779 -10.742 9.773 1.00 97.94 90 ILE A C 1
ATOM 747 O O . ILE A 1 90 ? -8.492 -9.803 9.416 1.00 97.94 90 ILE A O 1
ATOM 751 N N . THR A 1 91 ? -6.578 -10.569 10.322 1.00 98.25 91 THR A N 1
ATOM 752 C CA . THR A 1 91 ? -5.919 -9.268 10.447 1.00 98.25 91 THR A CA 1
ATOM 753 C C . THR A 1 91 ? -4.478 -9.368 9.971 1.00 98.25 91 THR A C 1
ATOM 755 O O . THR A 1 91 ? -3.707 -10.182 10.475 1.00 98.25 91 THR A O 1
ATOM 758 N N . PHE A 1 92 ? -4.119 -8.515 9.019 1.00 97.31 92 PHE A N 1
ATOM 759 C CA . PHE A 1 92 ? -2.750 -8.294 8.573 1.00 97.31 92 PHE A CA 1
ATOM 760 C C . PHE A 1 92 ? -2.155 -7.110 9.326 1.00 97.31 92 PHE A C 1
ATOM 762 O O . PHE A 1 92 ? -2.824 -6.097 9.514 1.00 97.31 92 PHE A O 1
ATOM 769 N N . GLN A 1 93 ? -0.892 -7.225 9.707 1.00 95.94 93 GLN A N 1
ATOM 770 C CA . GLN A 1 93 ? -0.083 -6.169 10.292 1.00 95.94 93 GLN A CA 1
ATOM 771 C C . GLN A 1 93 ? 1.062 -5.830 9.338 1.00 95.94 93 GLN A C 1
ATOM 773 O O . GLN A 1 93 ? 1.715 -6.713 8.776 1.00 95.94 93 GLN A O 1
ATOM 778 N N . ALA A 1 94 ? 1.327 -4.535 9.180 1.00 94.31 94 ALA A N 1
ATOM 779 C CA . ALA A 1 94 ? 2.518 -4.043 8.506 1.00 94.31 94 ALA A CA 1
ATOM 780 C C . ALA A 1 94 ? 3.147 -2.908 9.315 1.00 94.31 94 ALA A C 1
ATOM 782 O O . ALA A 1 94 ? 2.470 -1.952 9.699 1.00 94.31 94 ALA A O 1
ATOM 783 N N . THR A 1 95 ? 4.460 -2.968 9.522 1.00 92.06 95 THR A N 1
ATOM 784 C CA . THR A 1 95 ? 5.210 -1.826 10.049 1.00 92.06 95 THR A CA 1
ATOM 785 C C . THR A 1 95 ? 5.269 -0.729 8.991 1.00 92.06 95 THR A C 1
ATOM 787 O O . THR A 1 95 ? 5.584 -0.993 7.827 1.00 92.06 95 THR A O 1
ATOM 790 N N . LEU A 1 96 ? 5.028 0.522 9.383 1.00 85.88 96 LEU A N 1
ATOM 791 C CA . LEU A 1 96 ? 5.021 1.653 8.446 1.00 85.88 96 LEU A CA 1
ATOM 792 C C . LEU A 1 96 ? 6.352 1.837 7.702 1.00 85.88 96 LEU A C 1
ATOM 794 O O . LEU A 1 96 ? 6.365 2.288 6.558 1.00 85.88 96 LEU A O 1
ATOM 798 N N . ASN A 1 97 ? 7.468 1.448 8.317 1.00 81.38 97 ASN A N 1
ATOM 799 C CA . ASN A 1 97 ? 8.787 1.495 7.685 1.00 81.38 97 ASN A CA 1
ATOM 800 C C . ASN A 1 97 ? 8.874 0.570 6.457 1.00 81.38 97 ASN A C 1
ATOM 802 O O . ASN A 1 97 ? 9.430 0.971 5.435 1.00 81.38 97 ASN A O 1
ATOM 806 N N . ASN A 1 98 ? 8.257 -0.614 6.521 1.00 77.69 98 ASN A N 1
ATOM 807 C CA . ASN A 1 98 ? 8.244 -1.578 5.416 1.00 77.69 98 ASN A CA 1
ATOM 808 C C . ASN A 1 98 ? 7.342 -1.096 4.270 1.00 77.69 98 ASN A C 1
ATOM 810 O O . ASN A 1 98 ? 7.634 -1.330 3.102 1.00 77.69 98 ASN A O 1
ATOM 814 N N . LEU A 1 99 ? 6.268 -0.367 4.592 1.00 72.25 99 LEU A N 1
ATOM 815 C CA . LEU A 1 99 ? 5.383 0.233 3.589 1.00 72.25 99 LEU A CA 1
ATOM 816 C C . LEU A 1 99 ? 6.044 1.403 2.856 1.00 72.25 99 LEU A C 1
ATOM 818 O O . LEU A 1 99 ? 5.879 1.547 1.648 1.00 72.25 99 LEU A O 1
ATOM 822 N N . LYS A 1 100 ? 6.831 2.220 3.566 1.00 64.56 100 LYS A N 1
ATOM 823 C CA . LYS A 1 100 ? 7.560 3.350 2.970 1.00 64.56 100 LYS A CA 1
ATOM 824 C C . LYS A 1 100 ? 8.692 2.906 2.041 1.00 64.56 100 LYS A C 1
ATOM 826 O O . LYS A 1 100 ? 8.950 3.599 1.066 1.00 64.56 100 LYS A O 1
ATOM 831 N N . GLN A 1 101 ? 9.331 1.763 2.300 1.00 56.22 101 GLN A N 1
ATOM 832 C CA . GLN A 1 101 ? 10.369 1.220 1.410 1.00 56.22 101 GLN A CA 1
ATOM 833 C C . GLN A 1 101 ? 9.816 0.725 0.066 1.00 56.22 101 GLN A C 1
ATOM 835 O O . GLN A 1 101 ? 10.531 0.781 -0.929 1.00 56.22 101 GLN A O 1
ATOM 840 N N . ASN A 1 102 ? 8.546 0.311 0.018 1.00 49.66 102 ASN A N 1
ATOM 841 C CA . ASN A 1 102 ? 7.893 -0.142 -1.215 1.00 49.66 102 ASN A CA 1
ATOM 842 C C . ASN A 1 102 ? 7.188 0.988 -1.991 1.00 49.66 102 ASN A C 1
ATOM 844 O O . ASN A 1 102 ? 6.839 0.796 -3.151 1.00 49.66 102 ASN A O 1
ATOM 848 N N . ASN A 1 103 ? 7.021 2.173 -1.390 1.00 45.19 103 ASN A N 1
ATOM 849 C CA . ASN A 1 103 ? 6.569 3.391 -2.071 1.00 45.19 103 ASN A CA 1
ATOM 850 C C . ASN A 1 103 ? 7.765 4.139 -2.682 1.00 45.19 103 ASN A C 1
ATOM 852 O O . ASN A 1 103 ? 8.044 5.294 -2.356 1.00 45.19 103 ASN A O 1
ATOM 856 N N . THR A 1 104 ? 8.465 3.498 -3.615 1.00 45.41 104 THR A N 1
ATOM 857 C CA . THR A 1 104 ? 9.318 4.197 -4.587 1.00 45.41 104 THR A CA 1
ATOM 858 C C . THR A 1 104 ? 8.462 4.763 -5.722 1.00 45.41 104 THR A C 1
ATOM 860 O O . THR A 1 104 ? 8.764 4.563 -6.894 1.00 45.41 104 THR A O 1
ATOM 863 N N . ASP A 1 105 ? 7.376 5.4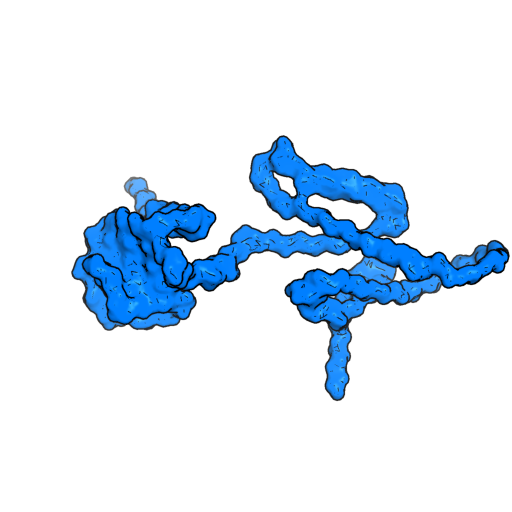70 -5.399 1.00 57.81 105 ASP A N 1
ATOM 864 C CA . ASP A 1 105 ? 6.601 6.209 -6.409 1.00 57.81 105 ASP A CA 1
ATOM 865 C C . ASP A 1 105 ? 7.379 7.434 -6.925 1.00 57.81 105 ASP A C 1
ATOM 867 O O . ASP A 1 105 ? 6.960 8.108 -7.865 1.00 57.81 105 ASP A O 1
ATOM 871 N N . SER A 1 106 ? 8.542 7.722 -6.334 1.00 58.59 106 SER A N 1
ATOM 872 C CA . SER A 1 106 ? 9.505 8.680 -6.853 1.00 58.59 106 SER A CA 1
ATOM 873 C C . SER A 1 106 ? 10.709 7.962 -7.464 1.00 58.59 106 SER A C 1
ATOM 875 O O . SER A 1 106 ? 11.544 7.360 -6.789 1.00 58.59 106 SER A O 1
ATOM 877 N N . VAL A 1 107 ? 10.824 8.070 -8.785 1.00 62.44 107 VAL A N 1
ATOM 878 C CA . VAL A 1 107 ? 12.052 7.737 -9.508 1.00 62.44 107 VAL A CA 1
ATOM 879 C C . VAL A 1 107 ? 12.955 8.965 -9.460 1.00 62.44 107 VAL A C 1
ATOM 881 O O . VAL A 1 107 ? 12.588 10.031 -9.949 1.00 62.44 107 VAL A O 1
ATOM 884 N N . SER A 1 108 ? 14.132 8.829 -8.851 1.00 70.50 108 SER A N 1
ATOM 885 C CA . SER A 1 108 ? 15.150 9.884 -8.845 1.00 70.50 108 SER A CA 1
ATOM 886 C C . SER A 1 108 ? 16.169 9.620 -9.948 1.00 70.50 108 SER A C 1
ATOM 888 O O . SER A 1 108 ? 16.767 8.548 -9.990 1.00 70.50 108 SER A O 1
ATOM 890 N N . VAL A 1 109 ? 16.378 10.600 -10.828 1.00 72.69 109 VAL A N 1
ATOM 891 C CA . VAL A 1 109 ? 17.367 10.545 -11.913 1.00 72.69 109 VAL A CA 1
ATOM 892 C C . VAL A 1 109 ? 18.423 11.615 -11.661 1.00 72.69 109 VAL A C 1
ATOM 894 O O . VAL A 1 109 ? 18.084 12.768 -11.400 1.00 72.69 109 VAL A O 1
ATOM 897 N N . TYR A 1 110 ? 19.698 11.236 -11.738 1.00 79.06 110 TYR A N 1
ATOM 898 C CA . TYR A 1 110 ? 20.826 12.137 -11.511 1.00 79.06 110 TYR A CA 1
ATOM 899 C C . TYR A 1 110 ? 21.591 12.358 -12.816 1.00 79.06 110 TYR A C 1
ATOM 901 O O . TYR A 1 110 ? 21.959 11.399 -13.491 1.00 79.06 110 TYR A O 1
ATOM 909 N N . PHE A 1 111 ? 21.861 13.621 -13.143 1.00 79.00 111 PHE A N 1
ATOM 910 C CA . PHE A 1 111 ? 22.688 14.008 -14.283 1.00 79.00 111 PHE A CA 1
ATOM 911 C C . PHE A 1 111 ? 23.949 14.705 -13.779 1.00 79.00 111 PHE A C 1
ATOM 913 O O . PHE A 1 111 ? 23.870 15.687 -13.041 1.00 79.00 111 PHE A O 1
ATOM 920 N N . ALA A 1 112 ? 25.113 14.205 -14.190 1.00 84.81 112 ALA A N 1
ATOM 921 C CA . ALA A 1 112 ? 26.390 14.873 -13.982 1.00 84.81 112 ALA A CA 1
ATOM 922 C C . ALA A 1 112 ? 26.771 15.595 -15.278 1.00 84.81 112 ALA A C 1
ATOM 924 O O . ALA A 1 112 ? 26.999 14.956 -16.303 1.00 84.81 112 ALA A O 1
ATOM 925 N N . LEU A 1 113 ? 26.802 16.927 -15.236 1.00 81.31 113 LEU A N 1
ATOM 926 C CA . LEU A 1 113 ? 27.108 17.771 -16.389 1.00 81.31 113 LEU A CA 1
ATOM 927 C C . LEU A 1 113 ? 28.428 18.507 -16.150 1.00 81.31 113 LEU A C 1
ATOM 929 O O . LEU A 1 113 ? 28.666 19.029 -15.061 1.00 81.31 113 LEU A O 1
ATOM 933 N N . SER A 1 114 ? 29.278 18.559 -17.174 1.00 86.38 114 SER A N 1
ATOM 934 C CA . SER A 1 114 ? 30.555 19.273 -17.145 1.00 86.38 114 SER A CA 1
ATOM 935 C C . SER A 1 114 ? 30.652 20.192 -18.357 1.00 86.38 114 SER A C 1
ATOM 937 O O . SER A 1 114 ? 30.452 19.753 -19.487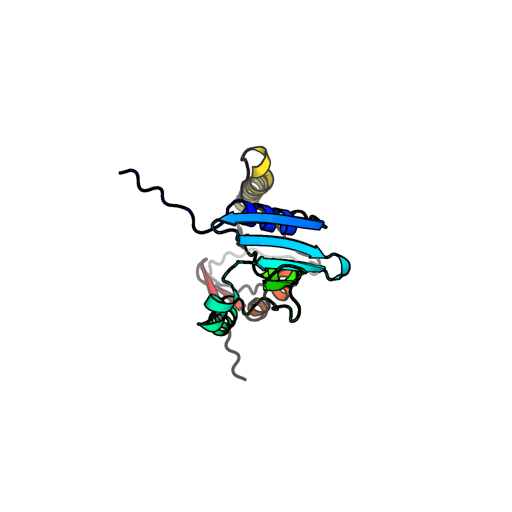 1.00 86.38 114 SER A O 1
ATOM 939 N N . PHE A 1 115 ? 30.962 21.465 -18.112 1.00 85.31 115 PHE A N 1
ATOM 940 C CA . PHE A 1 115 ? 31.072 22.497 -19.142 1.00 85.31 115 PHE A CA 1
ATOM 941 C C . PHE A 1 115 ? 32.487 23.077 -19.138 1.00 85.31 115 PHE A C 1
ATOM 943 O O . PHE A 1 115 ? 32.919 23.701 -18.158 1.00 85.31 115 PHE A O 1
ATOM 950 N N . THR A 1 116 ? 33.215 22.861 -20.235 1.00 87.50 116 THR A N 1
ATOM 951 C CA . THR A 1 116 ? 34.584 23.363 -20.412 1.00 87.50 116 THR A CA 1
ATOM 952 C C . THR A 1 116 ? 34.610 24.867 -20.650 1.00 87.50 116 THR A C 1
ATOM 954 O O . THR A 1 116 ? 35.461 25.551 -20.086 1.00 87.50 116 THR A O 1
ATOM 957 N N . ASP A 1 117 ? 33.666 25.381 -21.441 1.00 90.12 117 ASP A N 1
ATOM 958 C CA . ASP A 1 117 ? 33.533 26.806 -21.728 1.00 90.12 117 ASP A CA 1
ATOM 959 C C . ASP A 1 117 ? 32.797 27.535 -20.588 1.00 90.12 117 ASP A C 1
ATOM 961 O O . ASP A 1 117 ? 31.833 27.027 -20.006 1.00 90.12 117 ASP A O 1
ATOM 965 N N . ILE A 1 118 ? 33.285 28.725 -20.229 1.00 87.69 118 ILE A N 1
ATOM 966 C CA . ILE A 1 118 ? 32.718 29.531 -19.141 1.00 87.69 118 ILE A CA 1
ATOM 967 C C . ILE A 1 118 ? 31.365 30.143 -19.517 1.00 87.69 118 ILE A C 1
ATOM 969 O O . ILE A 1 118 ? 30.488 30.267 -18.660 1.00 87.69 118 ILE A O 1
ATOM 973 N N . VAL A 1 119 ? 31.180 30.498 -20.788 1.00 91.69 119 VAL A N 1
ATOM 974 C CA . VAL A 1 119 ? 29.931 31.036 -21.324 1.00 91.69 119 VAL A CA 1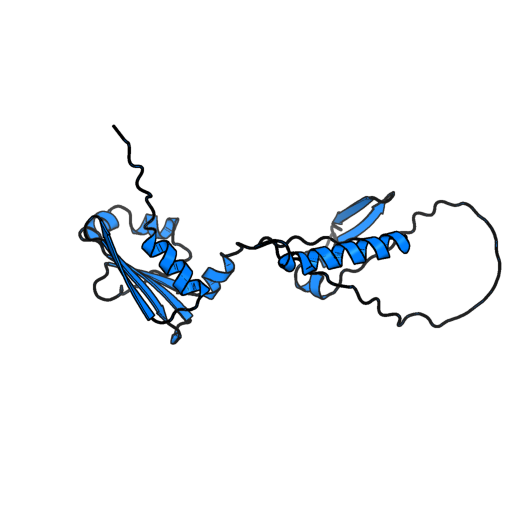
ATOM 975 C C . VAL A 1 119 ? 28.867 29.945 -21.290 1.00 91.69 119 VAL A C 1
ATOM 977 O O . VAL A 1 119 ? 27.812 30.163 -20.697 1.00 91.69 119 VAL A O 1
ATOM 980 N N . ASP A 1 120 ? 29.174 28.745 -21.790 1.00 89.44 120 ASP A N 1
ATOM 981 C CA . ASP A 1 120 ? 28.239 27.609 -21.765 1.00 89.44 120 ASP A CA 1
ATOM 982 C C . ASP A 1 120 ? 27.837 27.231 -20.339 1.00 89.44 120 ASP A C 1
ATOM 984 O O . ASP A 1 120 ? 26.663 26.997 -20.059 1.00 89.44 120 ASP A O 1
ATOM 988 N N . ARG A 1 121 ? 28.794 27.236 -19.403 1.00 91.25 121 ARG A N 1
ATOM 989 C CA . ARG A 1 121 ? 28.516 26.987 -17.983 1.00 91.25 121 ARG A CA 1
ATOM 990 C C . ARG A 1 121 ? 27.560 28.017 -17.396 1.00 91.25 121 ARG A C 1
ATOM 992 O O . ARG A 1 121 ? 26.653 27.652 -16.655 1.00 91.25 121 ARG A O 1
ATOM 999 N N . THR A 1 122 ? 27.775 29.288 -17.722 1.00 88.62 122 THR A N 1
ATOM 1000 C CA . THR A 1 122 ? 26.942 30.392 -17.236 1.00 88.62 122 THR A CA 1
ATOM 1001 C C . THR A 1 122 ? 25.525 30.282 -17.797 1.00 88.62 122 THR A C 1
ATOM 1003 O O . THR A 1 122 ? 24.556 30.416 -17.053 1.00 88.62 122 THR A O 1
ATOM 1006 N N . ILE A 1 123 ? 25.392 29.963 -19.088 1.00 91.94 123 ILE A N 1
ATOM 1007 C CA . ILE A 1 123 ? 24.094 29.738 -19.736 1.00 91.94 123 ILE A CA 1
ATOM 1008 C C . ILE A 1 123 ? 23.384 28.527 -19.117 1.00 91.94 123 ILE A C 1
ATOM 1010 O O . ILE A 1 123 ? 22.212 28.621 -18.756 1.00 91.94 123 ILE A O 1
ATOM 1014 N N . ALA A 1 124 ? 24.086 27.405 -18.947 1.00 90.38 124 ALA A N 1
ATOM 1015 C CA . ALA A 1 124 ? 23.524 26.198 -18.349 1.00 90.38 124 ALA A CA 1
ATOM 1016 C C . ALA A 1 124 ? 23.067 26.433 -16.903 1.00 90.38 124 ALA A C 1
ATOM 1018 O O . ALA A 1 124 ? 22.007 25.954 -16.514 1.00 90.38 124 ALA A O 1
ATOM 1019 N N . GLN A 1 125 ? 23.830 27.201 -16.123 1.00 91.38 125 GLN A N 1
ATOM 1020 C CA . GLN A 1 125 ? 23.452 27.611 -14.773 1.00 91.38 125 GLN A CA 1
ATOM 1021 C C . GLN A 1 125 ? 22.128 28.375 -14.771 1.00 91.38 125 GLN A C 1
ATOM 1023 O O . GLN A 1 125 ? 21.218 27.970 -14.055 1.00 91.38 125 GLN A O 1
ATOM 1028 N N . LEU A 1 126 ? 21.992 29.399 -15.618 1.00 93.69 126 LEU A N 1
ATOM 1029 C CA . LEU A 1 126 ? 20.743 30.157 -15.739 1.00 93.69 126 LEU A CA 1
ATOM 1030 C C . LEU A 1 126 ? 19.558 29.250 -16.107 1.00 93.69 126 LEU A C 1
ATOM 1032 O O . LEU A 1 126 ? 18.498 29.346 -15.499 1.00 93.69 126 LEU A O 1
ATOM 1036 N N . MET A 1 127 ? 19.740 28.327 -17.056 1.00 91.94 127 MET A N 1
ATOM 1037 C CA . MET A 1 127 ? 18.682 27.386 -17.446 1.00 91.94 127 MET A CA 1
ATOM 1038 C C . MET A 1 127 ? 18.294 26.420 -16.318 1.00 91.94 127 MET A C 1
ATOM 1040 O O . MET A 1 127 ? 17.115 26.134 -16.124 1.00 91.94 127 MET A O 1
ATOM 1044 N N . LEU A 1 128 ? 19.274 25.886 -15.585 1.00 91.38 128 LEU A N 1
ATOM 1045 C CA . LEU A 1 128 ? 19.025 24.951 -14.486 1.00 91.38 128 LEU A CA 1
ATOM 1046 C C . LEU A 1 128 ? 18.319 25.624 -13.309 1.00 91.38 128 LEU A C 1
ATOM 1048 O O . LEU A 1 128 ? 17.476 24.987 -12.677 1.00 91.38 128 LEU A O 1
ATOM 1052 N N . ASP A 1 129 ? 18.623 26.891 -13.043 1.00 92.12 129 ASP A N 1
ATOM 1053 C CA . ASP A 1 129 ? 17.969 27.654 -11.981 1.00 92.12 129 ASP A CA 1
ATOM 1054 C C . ASP A 1 129 ? 16.473 27.857 -12.303 1.00 92.12 129 ASP A C 1
ATOM 1056 O O . ASP A 1 129 ? 15.622 27.603 -11.450 1.00 92.12 129 ASP A O 1
ATOM 1060 N N . GLU A 1 130 ? 16.126 28.141 -13.564 1.00 94.69 130 GLU A N 1
ATOM 1061 C CA . GLU A 1 130 ? 14.724 28.190 -14.019 1.00 94.69 130 GLU A CA 1
ATOM 1062 C C . GLU A 1 130 ? 14.002 26.834 -13.882 1.00 94.69 130 GLU A C 1
ATOM 1064 O O . GLU A 1 130 ? 12.832 26.775 -13.494 1.00 94.69 130 GLU A O 1
ATOM 1069 N N . PHE A 1 131 ? 14.683 25.709 -14.140 1.00 91.00 131 PHE A N 1
ATOM 1070 C CA . PHE A 1 131 ? 14.086 24.379 -13.952 1.00 91.00 131 PHE A CA 1
ATOM 1071 C C . PHE A 1 131 ? 13.753 24.077 -12.487 1.00 91.00 131 PHE A C 1
ATOM 1073 O O . PHE A 1 131 ? 12.704 23.484 -12.209 1.00 91.00 131 PHE A O 1
ATOM 1080 N N . VAL A 1 132 ? 14.607 24.498 -11.551 1.00 91.56 132 VAL A N 1
ATOM 1081 C CA . VAL A 1 132 ? 14.352 24.366 -10.106 1.00 91.56 132 VAL A CA 1
ATOM 1082 C C . VAL A 1 132 ? 13.103 25.160 -9.702 1.00 91.56 132 VAL A C 1
ATOM 1084 O O . VAL A 1 132 ? 12.309 24.699 -8.879 1.00 91.56 132 VAL A O 1
ATOM 1087 N N . GLU A 1 133 ? 12.871 26.315 -10.326 1.00 93.88 133 GLU A N 1
ATOM 1088 C CA . GLU A 1 133 ? 11.737 27.198 -10.031 1.00 93.88 133 GLU A CA 1
ATOM 1089 C C . GLU A 1 133 ? 10.461 26.896 -10.839 1.00 93.88 133 GLU A C 1
ATOM 1091 O O . GLU A 1 133 ? 9.440 27.569 -10.665 1.00 93.88 133 GLU A O 1
ATOM 1096 N N . SER A 1 134 ? 10.462 25.845 -11.663 1.00 92.69 134 SER A N 1
ATOM 1097 C CA . SER A 1 134 ? 9.359 25.484 -12.574 1.00 92.69 134 SER A CA 1
ATOM 1098 C C . SER A 1 134 ? 7.977 25.356 -11.908 1.00 92.69 134 SER A C 1
ATOM 1100 O O . SER A 1 134 ? 6.952 25.628 -12.541 1.00 92.69 134 SER A O 1
ATOM 1102 N N . ASN A 1 135 ? 7.933 25.037 -10.610 1.00 87.12 135 ASN A N 1
ATOM 1103 C CA . ASN A 1 135 ? 6.715 24.995 -9.789 1.00 87.12 135 ASN A CA 1
ATOM 1104 C C . ASN A 1 135 ? 5.936 26.325 -9.744 1.00 87.12 135 ASN A C 1
ATOM 1106 O O . ASN A 1 135 ? 4.751 26.323 -9.415 1.00 87.12 135 ASN A O 1
ATOM 1110 N N . ARG A 1 136 ? 6.570 27.464 -10.059 1.00 93.75 136 ARG A N 1
ATOM 1111 C CA . ARG A 1 136 ? 5.899 28.776 -10.110 1.00 93.75 136 ARG A CA 1
ATOM 1112 C C . ARG A 1 136 ? 4.934 28.909 -11.285 1.00 93.75 136 ARG A C 1
ATOM 1114 O O . ARG A 1 136 ? 3.980 29.680 -11.208 1.00 93.75 136 ARG A O 1
ATOM 1121 N N . HIS A 1 137 ? 5.191 28.178 -12.366 1.00 93.62 137 HIS A N 1
ATOM 1122 C CA . HIS A 1 137 ? 4.488 28.344 -13.639 1.00 93.62 137 HIS A CA 1
ATOM 1123 C C . HIS A 1 137 ? 3.758 27.078 -14.087 1.00 93.62 137 HIS A C 1
ATOM 1125 O O . HIS A 1 137 ? 2.762 27.165 -14.804 1.00 93.62 137 HIS A O 1
ATOM 1131 N N . VAL A 1 138 ? 4.216 25.907 -13.645 1.00 91.50 138 VAL A N 1
ATOM 1132 C CA . VAL A 1 138 ? 3.627 24.612 -13.988 1.00 91.50 138 VAL A CA 1
ATOM 1133 C C . VAL A 1 138 ? 3.021 23.989 -12.738 1.00 91.50 138 VAL A C 1
ATOM 1135 O O . VAL A 1 138 ? 3.627 23.987 -11.670 1.00 91.50 138 VAL A O 1
ATOM 1138 N N . LYS A 1 139 ? 1.808 23.441 -12.861 1.00 88.62 139 LYS A N 1
ATOM 1139 C CA . LYS A 1 139 ? 1.148 22.724 -11.767 1.00 88.62 139 LYS A CA 1
ATOM 1140 C C . LYS A 1 139 ? 1.684 21.292 -11.699 1.00 88.62 139 LYS A C 1
ATOM 1142 O O . LYS A 1 139 ? 1.522 20.540 -12.654 1.00 88.62 139 LYS A O 1
ATOM 1147 N N . ASN A 1 140 ? 2.249 20.919 -10.551 1.00 82.00 140 ASN A N 1
ATOM 1148 C CA . ASN A 1 140 ? 2.789 19.586 -10.249 1.00 82.00 140 ASN A CA 1
ATOM 1149 C C . ASN A 1 140 ? 3.938 19.088 -11.169 1.00 82.00 140 ASN A C 1
ATOM 1151 O O . ASN A 1 140 ? 3.878 17.942 -11.621 1.00 82.00 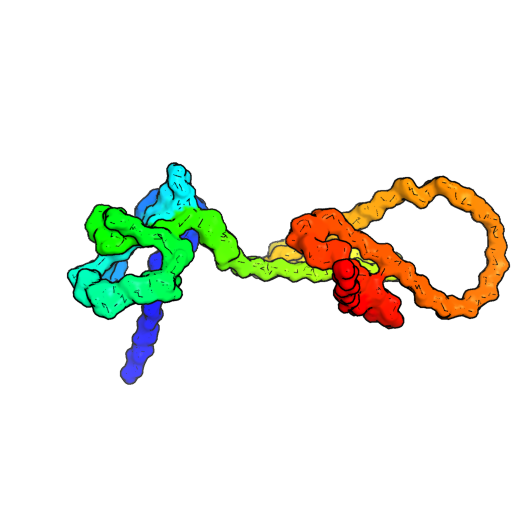140 ASN A O 1
ATOM 1155 N N . PRO A 1 141 ? 4.977 19.884 -11.486 1.00 89.12 141 PRO A N 1
ATOM 1156 C CA . PRO A 1 141 ? 6.143 19.378 -12.202 1.00 89.12 141 PRO A CA 1
ATOM 1157 C C . PRO A 1 141 ? 6.959 18.410 -11.322 1.00 89.12 141 PRO A C 1
ATOM 1159 O O . PRO A 1 141 ? 6.845 18.429 -10.091 1.00 89.12 141 PRO A O 1
ATOM 1162 N N . PRO A 1 142 ? 7.814 17.569 -11.929 1.00 84.75 142 PRO A N 1
ATOM 1163 C CA . PRO A 1 142 ? 8.798 16.791 -11.184 1.00 84.75 142 PRO A CA 1
ATOM 1164 C C . PRO A 1 142 ? 9.690 17.696 -10.324 1.00 84.75 142 PRO A C 1
ATOM 1166 O O . PRO A 1 142 ? 10.084 18.780 -10.751 1.00 84.75 142 PRO A O 1
ATOM 1169 N N . SER A 1 143 ? 10.044 17.242 -9.120 1.00 88.00 143 SER A N 1
ATOM 1170 C CA . SER A 1 143 ? 10.960 17.985 -8.251 1.00 88.00 143 SER A CA 1
ATOM 1171 C C . SER A 1 143 ? 12.376 17.962 -8.827 1.00 88.00 143 SER A C 1
ATOM 1173 O O . SER A 1 143 ? 12.970 16.893 -8.961 1.00 88.00 143 SER A O 1
ATOM 1175 N N . VAL A 1 144 ? 12.941 19.138 -9.100 1.00 91.19 144 VAL A N 1
ATOM 1176 C CA . VAL A 1 144 ? 14.322 19.302 -9.574 1.00 91.19 144 VAL A CA 1
ATOM 1177 C C . VAL A 1 144 ? 15.168 19.910 -8.459 1.00 91.19 144 VAL A C 1
ATOM 1179 O O . VAL A 1 144 ? 14.757 20.869 -7.810 1.00 91.19 144 VAL A O 1
ATOM 1182 N N . GLN A 1 145 ? 16.353 19.348 -8.224 1.00 88.75 145 GLN A N 1
ATOM 1183 C CA . GLN A 1 145 ? 17.333 19.876 -7.276 1.00 88.75 145 GLN A CA 1
ATOM 1184 C C . GLN A 1 145 ? 18.692 19.980 -7.957 1.00 88.75 145 GLN A C 1
ATOM 1186 O O . GLN A 1 145 ? 19.100 19.076 -8.689 1.00 88.75 145 GLN A O 1
ATOM 1191 N N . ARG A 1 146 ? 19.407 21.069 -7.680 1.00 86.81 146 ARG A N 1
ATOM 1192 C CA . ARG A 1 146 ? 20.772 21.293 -8.148 1.00 86.81 146 ARG A CA 1
ATOM 1193 C C . ARG A 1 146 ? 21.730 21.210 -6.966 1.00 86.81 146 ARG A C 1
ATOM 1195 O O . ARG A 1 146 ? 21.492 21.816 -5.927 1.00 86.81 146 ARG A O 1
ATOM 1202 N N . VAL A 1 147 ? 22.825 20.476 -7.142 1.00 83.75 147 VAL A N 1
ATOM 1203 C CA . VAL A 1 147 ? 23.911 20.384 -6.161 1.00 83.75 147 VAL A CA 1
ATOM 1204 C C . VAL A 1 147 ? 25.156 20.990 -6.790 1.00 83.75 147 VAL A C 1
ATOM 1206 O O . VAL A 1 147 ? 25.688 20.450 -7.759 1.00 83.75 147 VAL A O 1
ATOM 1209 N N . GLU A 1 148 ? 25.621 22.120 -6.262 1.00 75.81 148 GLU A N 1
ATOM 1210 C CA . GLU A 1 148 ? 26.894 22.696 -6.689 1.00 75.81 148 GLU A CA 1
ATOM 1211 C C . GLU A 1 148 ? 28.048 21.998 -5.973 1.00 75.81 148 GLU A C 1
ATOM 1213 O O . GLU A 1 148 ? 28.096 21.923 -4.744 1.00 75.81 148 GLU A O 1
ATOM 1218 N N . LYS A 1 149 ? 29.005 21.480 -6.748 1.00 67.31 149 LYS A N 1
ATOM 1219 C CA . LYS A 1 149 ? 30.265 21.002 -6.183 1.00 67.31 149 LYS A CA 1
ATOM 1220 C C . LYS A 1 149 ? 31.103 22.234 -5.845 1.00 67.31 149 LYS A C 1
ATOM 1222 O O . LYS A 1 149 ? 31.667 22.857 -6.742 1.00 67.31 149 LYS A O 1
ATOM 1227 N N . ILE A 1 150 ? 31.180 22.581 -4.563 1.00 51.78 150 ILE A N 1
ATOM 1228 C CA . ILE A 1 150 ? 32.148 23.568 -4.079 1.00 51.78 150 ILE A CA 1
ATOM 1229 C C . ILE A 1 150 ? 33.530 22.953 -4.306 1.00 51.78 150 ILE A C 1
ATOM 1231 O O . ILE A 1 150 ? 33.901 21.969 -3.667 1.00 51.78 150 ILE A O 1
ATOM 1235 N N . LEU A 1 151 ? 34.263 23.468 -5.293 1.00 52.47 151 LEU A N 1
ATOM 1236 C CA . LEU A 1 151 ? 35.667 23.120 -5.467 1.00 52.47 151 LEU A CA 1
ATOM 1237 C C . LEU A 1 151 ? 36.438 23.832 -4.352 1.00 52.47 151 LEU A C 1
ATOM 1239 O O . LEU A 1 151 ? 36.623 25.047 -4.419 1.00 52.47 151 LEU A O 1
ATOM 1243 N N . ASP A 1 152 ? 36.872 23.092 -3.334 1.00 45.97 152 ASP A N 1
ATOM 1244 C CA . ASP A 1 152 ? 37.801 23.612 -2.333 1.00 45.97 152 ASP A CA 1
ATOM 1245 C C . ASP A 1 152 ? 39.078 24.099 -3.036 1.00 45.97 152 ASP A C 1
ATOM 1247 O O . ASP A 1 152 ? 39.851 23.323 -3.599 1.00 45.97 152 ASP A O 1
ATOM 1251 N N . GLN A 1 153 ? 39.294 25.416 -3.036 1.00 48.34 153 GLN A N 1
ATOM 1252 C CA . GLN A 1 153 ? 40.434 26.076 -3.686 1.00 48.34 153 GLN A CA 1
ATOM 1253 C C . GLN A 1 153 ? 41.740 25.977 -2.873 1.00 48.34 153 GLN A C 1
ATOM 1255 O O . GLN A 1 153 ? 42.699 26.702 -3.136 1.00 48.34 153 GLN A O 1
ATOM 1260 N N . SER A 1 154 ? 41.830 25.074 -1.899 1.00 46.59 154 SER A N 1
ATOM 1261 C CA . SER A 1 154 ? 42.937 24.983 -0.937 1.00 46.59 154 SER A CA 1
ATOM 1262 C C . SER A 1 154 ? 44.233 24.342 -1.475 1.00 46.59 154 SER A C 1
ATOM 1264 O O . SER A 1 154 ? 45.095 23.960 -0.690 1.00 46.59 154 SER A O 1
ATOM 1266 N N . GLN A 1 155 ? 44.445 24.281 -2.798 1.00 44.31 155 GLN A N 1
ATOM 1267 C CA . GLN A 1 155 ? 45.702 23.798 -3.405 1.00 44.31 155 GLN A CA 1
ATOM 1268 C C . GLN A 1 155 ? 46.303 24.737 -4.470 1.00 44.31 155 GLN A C 1
ATOM 1270 O O . GLN A 1 155 ? 46.810 24.289 -5.497 1.00 44.31 155 GLN A O 1
ATOM 1275 N N . ARG A 1 156 ? 46.297 26.057 -4.244 1.00 43.88 156 ARG A N 1
ATOM 1276 C CA . ARG A 1 156 ? 47.137 26.989 -5.024 1.00 43.88 156 ARG A CA 1
ATOM 1277 C C . ARG A 1 156 ? 48.076 27.788 -4.130 1.00 43.88 156 ARG A C 1
ATOM 1279 O O . ARG A 1 156 ? 47.824 28.945 -3.818 1.00 43.88 156 ARG A O 1
ATOM 1286 N N . SER A 1 157 ? 49.208 27.181 -3.795 1.00 42.12 157 SER A N 1
ATOM 1287 C CA . SER A 1 157 ? 50.399 27.911 -3.362 1.00 42.12 157 SER A CA 1
ATOM 1288 C C . SER A 1 157 ? 51.663 27.112 -3.678 1.00 42.12 157 SER A C 1
ATOM 1290 O O . SER A 1 157 ? 52.085 26.321 -2.844 1.00 42.12 157 SER A O 1
ATOM 1292 N N . THR A 1 158 ? 52.233 27.335 -4.868 1.00 36.88 158 THR A N 1
ATOM 1293 C CA . THR A 1 158 ? 53.684 27.475 -5.135 1.00 36.88 158 THR A CA 1
ATOM 1294 C C . THR A 1 158 ? 53.928 27.783 -6.630 1.00 36.88 158 THR A C 1
ATOM 1296 O O . THR A 1 158 ? 53.610 26.958 -7.473 1.00 36.88 158 THR A O 1
ATOM 1299 N N . GLN A 1 159 ? 54.438 29.003 -6.908 1.00 37.31 159 GLN A N 1
ATOM 1300 C CA . GLN A 1 159 ? 55.584 29.374 -7.791 1.00 37.31 159 GLN A CA 1
ATOM 1301 C C . GLN A 1 159 ? 55.687 28.767 -9.224 1.00 37.31 159 GLN A C 1
ATOM 1303 O O . GLN A 1 159 ? 55.492 27.577 -9.391 1.00 37.31 159 GLN A O 1
ATOM 1308 N N . SER A 1 160 ? 56.066 29.418 -10.339 1.00 36.78 160 SER A N 1
ATOM 1309 C CA . SER A 1 160 ? 56.695 30.706 -10.702 1.00 36.78 160 SER A CA 1
ATOM 1310 C C . SER A 1 160 ? 56.584 30.920 -12.238 1.00 36.78 160 SER A C 1
ATOM 1312 O O . SER A 1 160 ? 56.096 30.052 -12.957 1.00 36.78 160 SER A O 1
ATOM 1314 N N . GLU A 1 161 ? 57.046 32.074 -12.725 1.00 33.56 161 GLU A N 1
ATOM 1315 C CA . GLU A 1 161 ? 57.001 32.607 -14.100 1.00 33.56 161 GLU A CA 1
ATOM 1316 C C . GLU A 1 161 ? 57.745 31.828 -15.230 1.00 33.56 161 GLU A C 1
ATOM 1318 O O . GLU A 1 161 ? 58.699 31.093 -14.992 1.00 33.56 161 GLU A O 1
ATOM 1323 N N . VAL A 1 162 ? 57.376 32.201 -16.475 1.00 30.02 162 VAL A N 1
ATOM 1324 C CA . VAL A 1 162 ? 58.145 32.306 -17.751 1.00 30.02 162 VAL A CA 1
ATOM 1325 C C . VAL A 1 162 ? 57.879 31.294 -18.897 1.00 30.02 162 VAL A C 1
ATOM 1327 O O . VAL A 1 162 ? 57.985 30.078 -18.777 1.00 30.02 162 VAL A O 1
ATOM 1330 N N . SER A 1 163 ? 57.711 31.911 -20.081 1.00 27.58 163 SER A N 1
ATOM 1331 C CA . SER A 1 163 ? 57.902 31.481 -21.486 1.00 27.58 163 SER A CA 1
ATOM 1332 C C . SER A 1 163 ? 56.754 30.855 -22.291 1.00 27.58 163 SER A C 1
ATOM 1334 O O . SER A 1 163 ? 56.363 29.704 -22.137 1.00 27.58 163 SER A O 1
ATOM 1336 N N . VAL A 1 164 ? 56.336 31.633 -23.294 1.00 41.41 164 VAL A N 1
ATOM 1337 C CA . VAL A 1 164 ? 55.582 31.229 -24.483 1.00 41.41 164 VAL A CA 1
ATOM 1338 C C . VAL A 1 164 ? 56.412 30.258 -25.330 1.00 41.41 164 VAL A C 1
ATOM 1340 O O . VAL A 1 164 ? 57.495 30.610 -25.789 1.00 41.41 164 VAL A O 1
ATOM 1343 N N . SER A 1 165 ? 55.856 29.090 -25.653 1.00 27.55 165 SER A N 1
ATOM 1344 C CA . SER A 1 165 ? 56.122 28.422 -26.932 1.00 27.55 165 SER A CA 1
ATOM 1345 C C . SER A 1 165 ? 54.881 27.657 -27.403 1.00 27.55 165 SER A C 1
ATOM 1347 O O . SER A 1 165 ? 54.253 26.901 -26.666 1.00 27.55 165 SER A O 1
ATOM 1349 N N . LYS A 1 166 ? 54.488 27.922 -28.654 1.00 42.78 166 LYS A N 1
ATOM 1350 C CA . LYS A 1 166 ? 53.479 27.165 -29.399 1.00 42.78 166 LYS A CA 1
ATOM 1351 C C . LYS A 1 166 ? 54.017 25.763 -29.660 1.00 42.78 166 LYS A C 1
ATOM 1353 O O . LYS A 1 166 ? 54.988 25.650 -30.397 1.00 42.78 166 LYS A O 1
ATOM 1358 N N . LEU A 1 167 ? 53.315 24.728 -29.208 1.00 29.09 167 LEU A N 1
ATOM 1359 C CA . LEU A 1 167 ? 53.376 23.395 -29.807 1.00 29.09 167 LEU A CA 1
ATOM 1360 C C . LEU A 1 167 ? 51.973 22.776 -29.789 1.00 29.09 167 LEU A C 1
ATOM 1362 O O . LEU A 1 167 ? 51.391 22.517 -28.740 1.00 29.09 167 LEU A O 1
ATOM 1366 N N . ARG A 1 168 ? 51.426 22.576 -30.995 1.00 40.22 168 ARG A N 1
ATOM 1367 C CA . ARG A 1 168 ? 50.300 21.678 -31.257 1.00 40.22 168 ARG A CA 1
ATOM 1368 C C . ARG A 1 168 ? 50.721 20.272 -30.833 1.00 40.22 168 ARG A C 1
ATOM 1370 O O . ARG A 1 168 ? 51.664 19.730 -31.399 1.00 40.22 168 ARG A O 1
ATOM 1377 N N . GLY A 1 169 ? 49.990 19.683 -29.900 1.00 30.02 169 GLY A N 1
ATOM 1378 C CA . GLY A 1 169 ? 50.102 18.274 -29.555 1.00 30.02 169 GLY A CA 1
ATOM 1379 C C . GLY A 1 169 ? 48.815 17.827 -28.885 1.00 30.02 169 GLY A C 1
ATOM 1380 O O . GLY A 1 169 ? 48.481 18.320 -27.814 1.00 30.02 169 GLY A O 1
ATOM 1381 N N . ASN A 1 170 ? 48.083 16.923 -29.537 1.00 41.53 170 ASN A N 1
ATOM 1382 C CA . ASN A 1 170 ? 47.015 16.151 -28.912 1.00 41.53 170 ASN A CA 1
ATOM 1383 C C . ASN A 1 170 ? 47.638 15.310 -27.794 1.00 41.53 170 ASN A C 1
ATOM 1385 O O . ASN A 1 170 ? 48.214 14.258 -28.060 1.00 41.53 170 ASN A O 1
ATOM 1389 N N . THR A 1 171 ? 47.526 15.761 -26.552 1.00 36.62 171 THR A N 1
ATOM 1390 C CA . THR A 1 171 ? 47.717 14.910 -25.381 1.00 36.62 171 THR A CA 1
ATOM 1391 C C . THR A 1 171 ? 46.355 14.678 -24.750 1.00 36.62 171 THR A C 1
ATOM 1393 O O . THR A 1 171 ? 45.774 15.549 -24.109 1.00 36.62 171 THR A O 1
ATOM 1396 N N . SER A 1 172 ? 45.831 13.471 -24.956 1.00 44.44 172 SER A N 1
ATOM 1397 C CA . SER A 1 172 ? 44.761 12.887 -24.154 1.00 44.44 172 SER A CA 1
ATOM 1398 C C . SER A 1 172 ? 45.269 12.728 -22.719 1.00 44.44 172 SER A C 1
ATOM 1400 O O . SER A 1 172 ? 45.795 11.684 -22.337 1.00 44.44 172 SER A O 1
ATOM 1402 N N . GLY A 1 173 ? 45.199 13.814 -21.950 1.00 39.69 173 GLY A N 1
ATOM 1403 C CA . GLY A 1 173 ? 45.467 13.802 -20.521 1.00 39.69 173 GLY A CA 1
ATOM 1404 C C . GLY A 1 173 ? 44.371 13.011 -19.821 1.00 39.69 173 GLY A C 1
ATOM 1405 O O . GLY A 1 173 ? 43.205 13.394 -19.867 1.00 39.69 173 GLY A O 1
ATOM 1406 N N . ILE A 1 174 ? 44.744 11.903 -19.186 1.00 41.81 174 ILE A N 1
ATOM 1407 C CA . ILE A 1 174 ? 43.843 11.142 -18.321 1.00 41.81 174 ILE A CA 1
ATOM 1408 C C . ILE A 1 174 ? 43.589 12.008 -17.085 1.00 41.81 174 ILE A C 1
ATOM 1410 O O . ILE A 1 174 ? 44.462 12.153 -16.231 1.00 41.81 174 ILE A O 1
ATOM 1414 N N . GLN A 1 175 ? 42.412 12.627 -17.010 1.00 44.38 175 GLN A N 1
ATOM 1415 C CA . GLN A 1 175 ? 41.951 13.307 -15.803 1.00 44.38 175 GLN A CA 1
ATOM 1416 C C . GLN A 1 175 ? 41.231 12.280 -14.932 1.00 44.38 175 GLN A C 1
ATOM 1418 O O . GLN A 1 175 ? 40.260 11.666 -15.366 1.00 44.38 175 GLN A O 1
ATOM 1423 N N . SER A 1 176 ? 41.727 12.057 -13.715 1.00 45.03 176 SER A N 1
ATOM 1424 C CA . SER A 1 176 ? 41.041 11.216 -12.736 1.00 45.03 176 SER A CA 1
ATOM 1425 C C . SER A 1 176 ? 40.052 12.062 -11.946 1.00 45.03 176 SER A C 1
ATOM 1427 O O . SER A 1 176 ? 40.450 13.044 -11.314 1.00 45.03 176 SER A O 1
ATOM 1429 N N . TYR A 1 177 ? 38.789 11.659 -11.940 1.00 47.66 177 TYR A N 1
ATOM 1430 C CA . TYR A 1 177 ? 37.751 12.295 -11.142 1.00 47.66 177 TYR A CA 1
ATOM 1431 C C . TYR A 1 177 ? 37.374 11.415 -9.954 1.00 47.66 177 TYR A C 1
ATOM 1433 O O . TYR A 1 177 ? 37.254 10.199 -10.081 1.00 47.66 177 TYR A O 1
ATOM 1441 N N . THR A 1 178 ? 37.160 12.054 -8.805 1.00 49.78 178 THR A N 1
ATOM 1442 C CA . THR A 1 178 ? 36.635 11.405 -7.600 1.00 49.78 178 THR A CA 1
ATOM 1443 C C . THR A 1 178 ? 35.229 11.933 -7.326 1.00 49.78 178 THR A C 1
ATOM 1445 O O . THR A 1 178 ? 35.008 13.157 -7.262 1.00 49.78 178 THR A O 1
ATOM 1448 N N . TYR A 1 179 ? 34.268 11.018 -7.177 1.00 53.38 179 TYR A N 1
ATOM 1449 C CA . TYR A 1 179 ? 32.897 11.357 -6.798 1.00 53.38 179 TYR A CA 1
ATOM 1450 C C . TYR A 1 179 ? 32.855 11.981 -5.391 1.00 53.38 179 TYR A C 1
ATOM 1452 O O . TYR A 1 179 ? 33.657 11.614 -4.531 1.00 53.38 179 TYR A O 1
ATOM 1460 N N . PRO A 1 180 ? 31.938 12.932 -5.130 1.00 55.78 180 PRO A N 1
ATOM 1461 C CA . PRO A 1 180 ? 31.681 13.429 -3.779 1.00 55.78 180 PRO A CA 1
ATOM 1462 C C . PRO A 1 180 ? 31.353 12.289 -2.805 1.00 55.78 180 PRO A C 1
ATOM 1464 O O . PRO A 1 180 ? 30.589 11.390 -3.156 1.00 55.78 180 PRO A O 1
ATOM 1467 N N . GLN A 1 181 ? 31.856 12.363 -1.568 1.00 60.41 181 GLN A N 1
ATOM 1468 C CA . GLN A 1 181 ? 31.683 11.298 -0.571 1.00 60.41 181 GLN A CA 1
ATOM 1469 C C . GLN A 1 181 ? 30.206 10.962 -0.319 1.00 60.41 181 GLN A C 1
ATOM 1471 O O . GLN A 1 181 ? 29.855 9.794 -0.280 1.00 60.41 181 GLN A O 1
ATOM 1476 N N . ILE A 1 182 ? 29.318 11.962 -0.303 1.00 51.44 182 ILE A N 1
ATOM 1477 C CA . ILE A 1 182 ? 27.870 11.757 -0.127 1.00 51.44 182 ILE A CA 1
ATOM 1478 C C . ILE A 1 182 ? 27.228 10.881 -1.219 1.00 51.44 182 ILE A C 1
ATOM 1480 O O . ILE A 1 182 ? 26.256 10.178 -0.959 1.00 51.44 182 ILE A O 1
ATOM 1484 N N . LEU A 1 183 ? 27.766 10.908 -2.445 1.00 46.91 183 LEU A N 1
ATOM 1485 C CA . LEU A 1 183 ? 27.315 10.043 -3.536 1.00 46.91 183 LEU A CA 1
ATOM 1486 C C . LEU A 1 183 ? 27.912 8.640 -3.409 1.00 46.91 183 LEU A C 1
ATOM 1488 O O . LEU A 1 183 ? 27.211 7.674 -3.679 1.00 46.91 183 LEU A O 1
ATOM 1492 N N . VAL A 1 184 ? 29.159 8.525 -2.947 1.00 67.94 184 VAL A N 1
ATOM 1493 C CA . VAL A 1 184 ? 29.812 7.233 -2.675 1.00 67.94 184 VAL A CA 1
ATOM 1494 C C . VAL A 1 184 ? 29.157 6.514 -1.492 1.00 67.94 184 VAL A C 1
ATOM 1496 O O . VAL A 1 184 ? 28.972 5.304 -1.540 1.00 67.94 184 VAL A O 1
ATOM 1499 N N . ASP A 1 185 ? 28.754 7.245 -0.454 1.00 64.25 185 ASP A N 1
ATOM 1500 C CA . ASP A 1 185 ? 28.060 6.695 0.715 1.00 64.25 185 ASP A CA 1
ATOM 1501 C C . ASP A 1 185 ? 26.666 6.175 0.342 1.00 64.25 185 ASP A C 1
ATOM 1503 O O . ASP A 1 185 ? 26.194 5.182 0.893 1.00 64.25 185 ASP A O 1
ATOM 1507 N N . LYS A 1 186 ? 26.014 6.843 -0.619 1.00 55.66 186 LYS A N 1
ATOM 1508 C CA . LYS A 1 186 ? 24.687 6.472 -1.116 1.00 55.66 186 LYS A CA 1
ATOM 1509 C C . LYS A 1 186 ? 24.736 5.371 -2.184 1.00 55.66 186 LYS A C 1
ATOM 1511 O O . LYS A 1 186 ? 23.785 4.602 -2.279 1.00 55.66 186 LYS A O 1
ATOM 1516 N N . PHE A 1 187 ? 25.829 5.288 -2.945 1.00 60.41 187 PHE A N 1
ATOM 1517 C CA . PHE A 1 187 ? 26.055 4.325 -4.028 1.00 60.41 187 PHE A CA 1
ATOM 1518 C C . PHE A 1 187 ? 27.498 3.785 -3.960 1.00 60.41 187 PHE A C 1
ATOM 1520 O O . PHE A 1 187 ? 28.386 4.272 -4.674 1.00 60.41 187 PHE A O 1
ATOM 1527 N N . PRO A 1 188 ? 27.769 2.798 -3.082 1.00 71.00 188 PRO A N 1
ATOM 1528 C CA . PRO A 1 188 ? 29.116 2.274 -2.833 1.00 71.00 188 PRO A CA 1
ATOM 1529 C C . PRO A 1 188 ? 29.824 1.729 -4.081 1.00 71.00 188 PRO A C 1
ATOM 1531 O O . PRO A 1 188 ? 31.054 1.733 -4.151 1.00 71.00 188 PRO A O 1
ATOM 1534 N N . GLU A 1 189 ? 29.066 1.291 -5.085 1.00 62.19 189 GLU A N 1
ATOM 1535 C CA . GLU A 1 189 ? 29.546 0.841 -6.391 1.00 62.19 189 GLU A CA 1
ATOM 1536 C C . GLU A 1 189 ? 30.335 1.917 -7.156 1.00 62.19 189 GLU A C 1
ATOM 1538 O O . GLU A 1 189 ? 31.249 1.584 -7.913 1.00 62.19 189 GLU A O 1
ATOM 1543 N N . LEU A 1 190 ? 30.075 3.205 -6.896 1.00 59.28 190 LEU A N 1
ATOM 1544 C CA . LEU A 1 190 ? 30.810 4.327 -7.492 1.00 59.28 190 LEU A CA 1
ATOM 1545 C C . LEU A 1 190 ? 32.272 4.399 -7.028 1.00 59.28 190 LEU A C 1
ATOM 1547 O O . LEU A 1 190 ? 33.093 5.039 -7.683 1.00 59.28 190 LEU A O 1
ATOM 1551 N N . LYS A 1 191 ? 32.630 3.724 -5.926 1.00 66.75 191 LYS A N 1
ATOM 1552 C CA . LYS A 1 191 ? 33.986 3.740 -5.352 1.00 66.75 191 LYS A CA 1
ATOM 1553 C C . LYS A 1 191 ? 35.045 3.124 -6.276 1.00 66.75 191 LYS A C 1
ATOM 1555 O O . LYS A 1 191 ? 36.219 3.466 -6.158 1.00 66.75 191 LYS A O 1
ATOM 1560 N N . ASN A 1 192 ? 34.635 2.240 -7.189 1.00 58.41 192 ASN A N 1
ATOM 1561 C CA . ASN A 1 192 ? 35.534 1.493 -8.079 1.00 58.41 192 ASN A CA 1
ATOM 1562 C C . ASN A 1 192 ? 35.390 1.878 -9.562 1.00 58.41 192 ASN A C 1
ATOM 1564 O O . ASN A 1 192 ? 36.015 1.257 -10.426 1.00 58.41 192 ASN A O 1
ATOM 1568 N N . LEU A 1 193 ? 34.569 2.884 -9.868 1.00 52.59 193 LEU A N 1
ATOM 1569 C CA . LEU A 1 193 ? 34.371 3.382 -11.223 1.00 52.59 193 LEU A CA 1
ATOM 1570 C C . LEU A 1 193 ? 35.496 4.356 -11.585 1.00 52.59 193 LEU A C 1
ATOM 1572 O O . LEU A 1 193 ? 35.628 5.421 -10.987 1.00 52.59 193 LEU A O 1
ATOM 1576 N N . LYS A 1 194 ? 36.308 3.991 -12.585 1.00 56.34 194 LYS A N 1
ATOM 1577 C CA . LYS A 1 194 ? 37.168 4.954 -13.281 1.00 56.34 194 LYS A CA 1
ATOM 1578 C C . LYS A 1 194 ? 36.410 5.513 -14.474 1.00 56.34 194 LYS A C 1
ATOM 1580 O O . LYS A 1 194 ? 35.980 4.765 -15.353 1.00 56.34 194 LYS A O 1
ATOM 1585 N N . GLU A 1 195 ? 36.280 6.832 -14.500 1.00 56.41 195 GLU A N 1
ATOM 1586 C CA . GLU A 1 195 ? 35.866 7.557 -15.694 1.00 56.41 195 GLU A CA 1
ATOM 1587 C C . GLU A 1 195 ? 37.070 7.674 -16.632 1.00 56.41 195 GLU A C 1
ATOM 1589 O O . GLU A 1 195 ? 38.099 8.246 -16.267 1.00 56.41 195 GLU A O 1
ATOM 1594 N N . GLU A 1 196 ? 36.956 7.120 -17.838 1.00 49.62 196 GLU A N 1
ATOM 1595 C CA . GLU A 1 196 ? 37.915 7.364 -18.915 1.00 49.62 196 GLU A CA 1
ATOM 1596 C C . GLU A 1 196 ? 37.249 8.248 -19.972 1.00 49.62 196 GLU A C 1
ATOM 1598 O O . GLU A 1 196 ? 36.198 7.911 -20.523 1.00 49.62 196 GLU A O 1
ATOM 1603 N N . TYR A 1 197 ? 37.873 9.391 -20.256 1.00 41.34 197 TYR A N 1
ATOM 1604 C CA . TYR A 1 197 ? 37.430 10.309 -21.300 1.00 41.34 197 TYR A CA 1
ATOM 1605 C C . TYR A 1 197 ? 38.177 9.981 -22.593 1.00 41.34 197 TYR A C 1
ATOM 1607 O O . TYR A 1 197 ? 39.372 10.253 -22.718 1.00 41.34 197 TYR A O 1
ATOM 1615 N N . LEU A 1 198 ? 37.468 9.415 -23.570 1.00 36.66 198 LEU A N 1
ATOM 1616 C CA . LEU A 1 198 ? 37.993 9.160 -24.912 1.00 36.66 198 LEU A CA 1
ATOM 1617 C C . LEU A 1 198 ? 37.237 10.040 -25.906 1.00 36.66 198 LEU A C 1
ATOM 1619 O O . LEU A 1 198 ? 36.039 9.873 -26.109 1.00 36.66 198 LEU A O 1
ATOM 1623 N N . ASN A 1 199 ? 37.939 10.996 -26.522 1.00 35.28 199 ASN A N 1
ATOM 1624 C CA . ASN A 1 199 ? 37.389 11.899 -27.543 1.00 35.28 199 ASN A CA 1
ATOM 1625 C C . ASN A 1 199 ? 36.082 12.612 -27.131 1.00 35.28 199 ASN A C 1
ATOM 1627 O O . ASN A 1 199 ? 35.190 12.796 -27.953 1.00 35.28 199 ASN A O 1
ATOM 1631 N N . GLY A 1 200 ? 35.956 13.002 -25.859 1.00 35.53 200 GLY A N 1
ATOM 1632 C CA . GLY A 1 200 ? 34.774 13.716 -25.360 1.00 35.53 200 GLY A CA 1
ATOM 1633 C C . GLY A 1 200 ? 33.555 12.836 -25.058 1.00 35.53 200 GLY A C 1
ATOM 1634 O O . GLY A 1 200 ? 32.516 13.372 -24.688 1.00 35.53 200 GLY A O 1
ATOM 1635 N N . LEU A 1 201 ? 33.671 11.508 -25.162 1.00 29.41 201 LEU A N 1
ATOM 1636 C CA . LEU A 1 201 ? 32.675 10.556 -24.667 1.00 29.41 201 LEU A CA 1
ATOM 1637 C C . LEU A 1 201 ? 33.124 9.990 -23.315 1.00 29.41 201 LEU A C 1
ATOM 1639 O O . LEU A 1 201 ? 34.279 9.585 -23.154 1.00 29.41 201 LEU A O 1
ATOM 1643 N N . ILE A 1 202 ? 32.200 9.966 -22.350 1.00 39.00 202 ILE A N 1
ATOM 1644 C CA . ILE A 1 202 ? 32.416 9.348 -21.038 1.00 39.00 202 ILE A CA 1
ATOM 1645 C C . ILE A 1 202 ? 32.190 7.846 -21.190 1.00 39.00 202 ILE A C 1
ATOM 1647 O O . ILE A 1 202 ? 31.084 7.408 -21.507 1.00 39.00 202 ILE A O 1
ATOM 1651 N N . SER A 1 203 ? 33.241 7.062 -20.966 1.00 38.62 203 SER A N 1
ATOM 1652 C CA . SER A 1 203 ? 33.155 5.607 -20.885 1.00 38.62 203 SER A CA 1
ATOM 1653 C C . SER A 1 203 ? 33.357 5.167 -19.440 1.00 38.62 203 SER A C 1
ATOM 1655 O O . SER A 1 203 ? 34.349 5.520 -18.801 1.00 38.62 203 SER A O 1
ATOM 1657 N N . PHE A 1 204 ? 32.431 4.354 -18.937 1.00 44.50 204 PHE A N 1
ATOM 1658 C CA . PHE A 1 204 ? 32.519 3.752 -17.612 1.00 44.50 204 PHE A CA 1
ATOM 1659 C C . PHE A 1 204 ? 33.133 2.362 -17.731 1.00 44.50 204 PHE A C 1
ATOM 1661 O O . PHE A 1 204 ? 32.570 1.484 -18.388 1.00 44.50 204 PHE A O 1
ATOM 1668 N N . LYS A 1 205 ? 34.292 2.148 -17.103 1.00 47.62 205 LYS A N 1
ATOM 1669 C CA . LYS A 1 205 ? 34.953 0.841 -17.092 1.00 47.62 205 LYS A CA 1
ATOM 1670 C C . LYS A 1 205 ? 35.052 0.334 -15.660 1.00 47.62 205 LYS A C 1
ATOM 1672 O O . LYS A 1 205 ? 35.670 0.971 -14.809 1.00 47.62 205 LYS A O 1
ATOM 1677 N N . ASN A 1 206 ? 34.444 -0.820 -15.396 1.00 42.41 206 ASN A N 1
ATOM 1678 C CA . ASN A 1 206 ? 34.620 -1.505 -14.121 1.00 42.41 206 ASN A CA 1
ATOM 1679 C C . ASN A 1 206 ? 36.047 -2.046 -14.035 1.00 42.41 206 ASN A C 1
ATOM 1681 O O . ASN A 1 206 ? 36.481 -2.805 -14.904 1.00 42.41 206 ASN A O 1
ATOM 1685 N N . ILE A 1 207 ? 36.769 -1.683 -12.976 1.00 44.44 207 ILE A N 1
ATOM 1686 C CA . ILE A 1 207 ? 38.048 -2.315 -12.664 1.00 44.44 207 ILE A CA 1
ATOM 1687 C C . ILE A 1 207 ? 37.722 -3.632 -11.960 1.00 44.44 207 ILE A C 1
ATOM 1689 O O . ILE A 1 207 ? 37.336 -3.644 -10.793 1.00 44.44 207 ILE A O 1
ATOM 1693 N N . HIS A 1 208 ? 37.846 -4.754 -12.668 1.00 38.44 208 HIS A N 1
ATOM 1694 C CA . HIS A 1 208 ? 37.986 -6.039 -11.990 1.00 38.44 208 HIS A CA 1
ATOM 1695 C C . HIS A 1 208 ? 39.335 -6.037 -11.276 1.00 38.44 208 HIS A C 1
ATOM 1697 O O . HIS A 1 208 ? 40.385 -6.053 -11.913 1.00 38.44 208 HIS A O 1
ATOM 1703 N N . ILE A 1 209 ? 39.296 -5.960 -9.948 1.00 41.25 209 ILE A N 1
ATOM 1704 C CA . ILE A 1 209 ? 40.459 -6.237 -9.115 1.00 41.25 209 ILE A CA 1
ATOM 1705 C C . ILE A 1 209 ? 40.490 -7.759 -8.973 1.00 41.25 209 ILE A C 1
ATOM 1707 O O . ILE A 1 209 ? 39.678 -8.327 -8.240 1.00 41.25 209 ILE A O 1
ATOM 1711 N N . GLU A 1 210 ? 41.361 -8.425 -9.734 1.00 40.41 210 GLU A N 1
ATOM 1712 C CA . GLU A 1 210 ? 41.736 -9.805 -9.418 1.00 40.41 210 GLU A CA 1
ATOM 1713 C C . GLU A 1 210 ? 42.324 -9.819 -8.000 1.00 40.41 210 GLU A C 1
ATOM 1715 O O . GLU A 1 210 ? 43.134 -8.957 -7.652 1.00 40.41 210 GLU A O 1
ATOM 1720 N N . LYS A 1 211 ? 41.806 -10.728 -7.168 1.00 40.53 211 LYS A N 1
ATOM 1721 C CA . LYS A 1 211 ? 42.184 -10.880 -5.759 1.00 40.53 211 LYS A CA 1
ATOM 1722 C C . LYS A 1 211 ? 43.629 -11.323 -5.595 1.00 40.53 211 LYS A C 1
ATOM 1724 O O . LYS A 1 211 ? 44.054 -12.204 -6.373 1.00 40.53 211 LYS A O 1
#

Organism: Ichthyophthirius multifiliis (NCBI:txid5932)

pLDDT: mean 75.63, std 22.4, range [27.55, 98.38]